Protein AF-A0A0R3QCL7-F1 (afdb_monomer_lite)

Structure (mmCIF, N/CA/C/O backbone):
data_AF-A0A0R3QCL7-F1
#
_entry.id   AF-A0A0R3QCL7-F1
#
loop_
_atom_site.group_PDB
_atom_site.id
_atom_site.type_symbol
_atom_site.label_atom_id
_atom_site.label_alt_id
_atom_site.label_comp_id
_atom_site.label_asym_id
_atom_site.label_entity_id
_atom_site.label_seq_id
_atom_site.pdbx_PDB_ins_code
_atom_site.Cartn_x
_atom_site.Cartn_y
_atom_site.Cartn_z
_atom_site.occupancy
_atom_site.B_iso_or_equiv
_atom_site.auth_seq_id
_atom_site.auth_comp_id
_atom_site.auth_asym_id
_atom_site.auth_atom_id
_atom_site.pdbx_PDB_model_num
ATOM 1 N N . MET A 1 1 ? 10.168 46.204 25.524 1.00 36.34 1 MET A N 1
ATOM 2 C CA . MET A 1 1 ? 9.857 44.907 24.893 1.00 36.34 1 MET A CA 1
ATOM 3 C C . MET A 1 1 ? 9.920 43.859 25.982 1.00 36.34 1 MET A C 1
ATOM 5 O O . MET A 1 1 ? 11.000 43.615 26.498 1.00 36.34 1 MET A O 1
ATOM 9 N N . ILE A 1 2 ? 8.766 43.362 26.421 1.00 32.84 2 ILE A N 1
ATOM 10 C CA . ILE A 1 2 ? 8.694 42.274 27.402 1.00 32.84 2 ILE A CA 1
ATOM 11 C C . ILE A 1 2 ? 9.039 40.989 26.632 1.00 32.84 2 ILE A C 1
ATOM 13 O O . ILE A 1 2 ? 8.468 40.797 25.557 1.00 32.84 2 ILE A O 1
ATOM 17 N N . PRO A 1 3 ? 10.000 40.167 27.084 1.00 39.06 3 PRO A N 1
ATOM 18 C CA . PRO A 1 3 ? 10.310 38.917 26.406 1.00 39.06 3 PRO A CA 1
ATOM 19 C C . PRO A 1 3 ? 9.117 37.968 26.544 1.00 39.06 3 PRO A C 1
ATOM 21 O O . PRO A 1 3 ? 8.542 37.857 27.627 1.00 39.06 3 PRO A O 1
ATOM 24 N N . ALA A 1 4 ? 8.746 37.320 25.439 1.00 38.72 4 ALA A N 1
ATOM 25 C CA . ALA A 1 4 ? 7.695 36.312 25.420 1.00 38.72 4 ALA A CA 1
ATOM 26 C C . ALA A 1 4 ? 7.982 35.242 26.485 1.00 38.72 4 ALA A C 1
ATOM 28 O O . ALA A 1 4 ? 9.123 34.802 26.662 1.00 38.72 4 ALA A O 1
ATOM 29 N N . THR A 1 5 ? 6.952 34.859 27.226 1.00 41.25 5 THR A N 1
ATOM 30 C CA . THR A 1 5 ? 7.053 33.822 28.259 1.00 41.25 5 THR A CA 1
ATOM 31 C C . THR A 1 5 ? 7.399 32.467 27.620 1.00 41.25 5 THR A C 1
ATOM 33 O O . THR A 1 5 ? 7.051 32.208 26.471 1.00 41.25 5 THR A O 1
ATOM 36 N N . SER A 1 6 ? 8.084 31.575 28.348 1.00 46.59 6 SER A N 1
ATOM 37 C CA . SER A 1 6 ? 8.490 30.230 27.867 1.00 46.59 6 SER A CA 1
ATOM 38 C C . SER A 1 6 ? 7.334 29.433 27.228 1.00 46.59 6 SER A C 1
ATOM 40 O O . SER A 1 6 ? 7.529 28.693 26.267 1.00 46.59 6 SER A O 1
ATOM 42 N N . SER A 1 7 ? 6.109 29.648 27.710 1.00 43.59 7 SER A N 1
ATOM 43 C CA . SER A 1 7 ? 4.858 29.109 27.165 1.00 43.59 7 SER A CA 1
ATOM 44 C C . SER A 1 7 ? 4.470 29.673 25.791 1.00 43.59 7 SER A C 1
ATOM 46 O O . SER A 1 7 ? 3.988 28.927 24.945 1.00 43.59 7 SER A O 1
ATOM 48 N N . GLU A 1 8 ? 4.694 30.964 25.533 1.00 38.22 8 GLU A N 1
ATOM 49 C CA . GLU A 1 8 ? 4.391 31.596 24.238 1.00 38.22 8 GLU A CA 1
ATOM 50 C C . GLU A 1 8 ? 5.357 31.131 23.146 1.00 38.22 8 GLU A C 1
ATOM 52 O O . GLU A 1 8 ? 4.933 30.879 22.022 1.00 38.22 8 GLU A O 1
ATOM 57 N N . VAL A 1 9 ? 6.635 30.940 23.489 1.00 46.97 9 VAL A N 1
ATOM 58 C CA . VAL A 1 9 ? 7.639 30.374 22.571 1.00 46.97 9 VAL A CA 1
ATOM 59 C C . VAL A 1 9 ? 7.269 28.937 22.182 1.00 46.97 9 VAL A C 1
ATOM 61 O O . VAL A 1 9 ? 7.334 28.584 21.008 1.00 46.97 9 VAL A O 1
ATOM 64 N N . GLN A 1 10 ? 6.789 28.133 23.139 1.00 48.25 10 GLN A N 1
ATOM 65 C CA . GLN A 1 10 ? 6.334 26.761 22.880 1.00 48.25 10 GLN A CA 1
ATOM 66 C C . GLN A 1 10 ? 5.084 26.699 21.990 1.00 48.25 10 GLN A C 1
ATOM 68 O O . GLN A 1 10 ? 4.982 25.811 21.147 1.00 48.25 10 GLN A O 1
ATOM 73 N N . LEU A 1 11 ? 4.142 27.639 22.131 1.00 46.66 11 LEU A N 1
ATOM 74 C CA . LEU A 1 11 ? 2.964 27.697 21.257 1.00 46.66 11 LEU A CA 1
ATOM 75 C C . LEU A 1 11 ? 3.314 28.084 19.814 1.00 46.66 11 LEU A C 1
ATOM 77 O O . LEU A 1 11 ? 2.687 27.581 18.882 1.00 46.66 11 LEU A O 1
ATOM 81 N N . VAL A 1 12 ? 4.292 28.975 19.622 1.00 51.88 12 VAL A N 1
ATOM 82 C CA . VAL A 1 12 ? 4.748 29.387 18.284 1.00 51.88 12 VAL A CA 1
ATOM 83 C C . VAL A 1 12 ? 5.384 28.209 17.545 1.00 51.88 12 VAL A C 1
ATOM 85 O O . VAL A 1 12 ? 5.022 27.951 16.401 1.00 51.88 12 VAL A O 1
ATOM 88 N N . GLU A 1 13 ? 6.237 27.439 18.219 1.00 50.50 13 GLU A N 1
ATOM 89 C CA . GLU A 1 13 ? 6.909 26.269 17.642 1.00 50.50 13 GLU A CA 1
ATOM 90 C C . GLU A 1 13 ? 5.915 25.154 17.262 1.00 50.50 13 GLU A C 1
ATOM 92 O O . GLU A 1 13 ? 5.964 24.604 16.161 1.00 50.50 13 GLU A O 1
ATOM 97 N N . VAL A 1 14 ? 4.929 24.879 18.125 1.00 51.47 14 VAL A N 1
ATOM 98 C CA . VAL A 1 14 ? 3.845 23.926 17.821 1.00 51.47 14 VAL A CA 1
ATOM 99 C C . VAL A 1 14 ? 3.014 24.397 16.625 1.00 51.47 14 VAL A C 1
ATOM 101 O O . VAL A 1 14 ? 2.664 23.595 15.759 1.00 51.47 14 VAL A O 1
ATOM 104 N N . LYS A 1 15 ? 2.720 25.699 16.532 1.00 52.03 15 LYS A N 1
ATOM 105 C CA . LYS A 1 15 ? 1.958 26.274 15.418 1.00 52.03 15 LYS A CA 1
ATOM 106 C C . LYS A 1 15 ? 2.704 26.164 14.085 1.00 52.03 15 LYS A C 1
ATOM 108 O O . LYS A 1 15 ? 2.075 25.851 13.075 1.00 52.03 15 LYS A O 1
ATOM 113 N N . GLU A 1 16 ? 4.013 26.396 14.067 1.00 52.97 16 GLU A N 1
ATOM 114 C CA . GLU A 1 16 ? 4.837 26.241 12.861 1.00 52.97 16 GLU A CA 1
ATOM 115 C C . GLU A 1 16 ? 4.921 24.777 12.409 1.00 52.97 16 GLU A C 1
ATOM 117 O O . GLU A 1 16 ? 4.731 24.493 11.225 1.00 52.97 16 GLU A O 1
ATOM 122 N N . ASN A 1 17 ? 5.080 23.834 13.343 1.00 52.22 17 ASN A N 1
ATOM 123 C CA . ASN A 1 17 ? 5.088 22.402 13.027 1.00 52.22 17 ASN A CA 1
ATOM 124 C C . ASN A 1 17 ? 3.722 21.919 12.498 1.00 52.22 17 ASN A C 1
ATOM 126 O O . ASN A 1 17 ? 3.670 21.130 11.554 1.00 52.22 17 ASN A O 1
ATOM 130 N N . LEU A 1 18 ? 2.608 22.440 13.027 1.00 50.56 18 LEU A N 1
ATOM 131 C CA . LEU A 1 18 ? 1.262 22.168 12.502 1.00 50.56 18 LEU A CA 1
ATOM 132 C C . LEU A 1 18 ? 1.047 22.746 11.093 1.00 50.56 18 LEU A C 1
ATOM 134 O O . LEU A 1 18 ? 0.418 22.101 10.252 1.00 50.56 18 LEU A O 1
ATOM 138 N N . LEU A 1 19 ? 1.584 23.937 10.811 1.00 51.38 19 LEU A N 1
ATOM 139 C CA . LEU A 1 19 ? 1.532 24.543 9.478 1.00 51.38 19 LEU A CA 1
ATOM 140 C C . LEU A 1 19 ? 2.344 23.721 8.464 1.00 51.38 19 LEU A C 1
ATOM 142 O O . LEU A 1 19 ? 1.897 23.514 7.337 1.00 51.38 19 LEU A O 1
ATOM 146 N N . PHE A 1 20 ? 3.503 23.202 8.875 1.00 51.31 20 PHE A N 1
ATOM 147 C CA . PHE A 1 20 ? 4.314 22.305 8.055 1.00 51.31 20 PHE A CA 1
ATOM 148 C C . PHE A 1 20 ? 3.579 20.990 7.747 1.00 51.31 20 PHE A C 1
ATOM 150 O O . PHE A 1 20 ? 3.534 20.573 6.590 1.00 51.31 20 PHE A O 1
ATOM 157 N N . LEU A 1 21 ? 2.913 20.387 8.743 1.00 47.31 21 LEU A N 1
ATOM 158 C CA . LEU A 1 21 ? 2.043 19.217 8.539 1.00 47.31 21 LEU A CA 1
ATOM 159 C C . LEU A 1 21 ? 0.941 19.476 7.507 1.00 47.31 21 LEU A C 1
ATOM 161 O O . LEU A 1 21 ? 0.673 18.628 6.653 1.00 47.31 21 LEU A O 1
ATOM 165 N N . HIS A 1 22 ? 0.300 20.643 7.596 1.00 46.03 22 HIS A N 1
ATOM 166 C CA . HIS A 1 22 ? -0.781 21.041 6.699 1.00 46.03 22 HIS A CA 1
ATOM 167 C C . HIS A 1 22 ? -0.307 21.183 5.245 1.00 46.03 22 HIS A C 1
ATOM 169 O O . HIS A 1 22 ? -1.022 20.802 4.323 1.00 46.03 22 HIS A O 1
ATOM 175 N N . LEU A 1 23 ? 0.909 21.694 5.034 1.00 46.69 23 LEU A N 1
ATOM 176 C CA . LEU A 1 23 ? 1.490 21.888 3.702 1.00 46.69 23 LEU A CA 1
ATOM 177 C C . LEU A 1 23 ? 2.036 20.589 3.086 1.00 46.69 23 LEU A C 1
ATOM 179 O O . LEU A 1 23 ? 2.024 20.443 1.866 1.00 46.69 23 LEU A O 1
ATOM 183 N N . ALA A 1 24 ? 2.490 19.638 3.907 1.00 45.53 24 ALA A N 1
ATOM 184 C CA . ALA A 1 24 ? 3.098 18.387 3.448 1.00 45.53 24 ALA A CA 1
ATOM 185 C C . ALA A 1 24 ? 2.088 17.318 2.982 1.00 45.53 24 ALA A C 1
ATOM 187 O O . ALA A 1 24 ? 2.491 16.288 2.444 1.00 45.53 24 ALA A O 1
ATOM 188 N N . THR A 1 25 ? 0.780 17.521 3.179 1.00 45.94 25 THR A N 1
ATOM 189 C CA . THR A 1 25 ? -0.231 16.478 2.946 1.00 45.94 25 THR A CA 1
ATOM 190 C C . THR A 1 25 ? -1.432 17.006 2.153 1.00 45.94 25 THR A C 1
ATOM 192 O O . THR A 1 25 ? -2.299 17.705 2.664 1.00 45.94 25 THR A O 1
ATOM 195 N N . SER A 1 26 ? -1.533 16.628 0.871 1.00 42.44 26 SER A N 1
ATOM 196 C CA . SER A 1 26 ? -2.589 17.118 -0.041 1.00 42.44 26 SER A CA 1
ATOM 197 C C . SER A 1 26 ? -4.015 16.637 0.282 1.00 42.44 26 SER A C 1
ATOM 199 O O . SER A 1 26 ? -4.953 17.090 -0.362 1.00 42.44 26 SER A O 1
ATOM 201 N N . ASN A 1 27 ? -4.215 15.753 1.270 1.00 42.62 27 ASN A N 1
ATOM 202 C CA . ASN A 1 27 ? -5.541 15.204 1.597 1.00 42.62 27 ASN A CA 1
ATOM 203 C C . ASN A 1 27 ? -5.940 15.338 3.078 1.00 42.62 27 ASN A C 1
ATOM 205 O O . ASN A 1 27 ? -6.792 14.612 3.581 1.00 42.62 27 ASN A O 1
ATOM 209 N N . VAL A 1 28 ? -5.314 16.275 3.796 1.00 46.41 28 VAL A N 1
ATOM 210 C CA . VAL A 1 28 ? -5.463 16.436 5.251 1.00 46.41 28 VAL A CA 1
ATOM 211 C C . VAL A 1 28 ? -5.832 17.882 5.622 1.00 46.41 28 VAL A C 1
ATOM 213 O O . VAL A 1 28 ? -5.517 18.387 6.697 1.00 46.41 28 VAL A O 1
ATOM 216 N N . VAL A 1 29 ? -6.605 18.570 4.777 1.00 44.78 29 VAL A N 1
ATOM 217 C CA . VAL A 1 29 ? -7.282 19.798 5.238 1.00 44.78 29 VAL A CA 1
ATOM 218 C C . VAL A 1 29 ? -8.176 19.459 6.440 1.00 44.78 29 VAL A C 1
ATOM 220 O O . VAL A 1 29 ? -8.181 20.186 7.426 1.00 44.78 29 VAL A O 1
ATOM 223 N N . SER A 1 30 ? -8.841 18.299 6.413 1.00 44.19 30 SER A N 1
ATOM 224 C CA . SER A 1 30 ? -9.739 17.833 7.473 1.00 44.19 30 SER A CA 1
ATOM 225 C C . SER A 1 30 ? -8.998 17.338 8.719 1.00 44.19 30 SER A C 1
ATOM 227 O O . SER A 1 30 ? -9.285 17.831 9.803 1.00 44.19 30 SER A O 1
ATOM 229 N N . LEU A 1 31 ? -8.030 16.413 8.601 1.00 42.50 31 LEU A N 1
ATOM 230 C CA . LEU A 1 31 ? -7.306 15.904 9.781 1.00 42.50 31 LEU A CA 1
ATOM 231 C C . LEU A 1 31 ? -6.465 17.014 10.425 1.00 42.50 31 LEU A C 1
ATOM 233 O O . LEU A 1 31 ? -6.437 17.093 11.640 1.00 42.50 31 LEU A O 1
ATOM 237 N N . GLY A 1 32 ? -5.823 17.887 9.637 1.00 47.50 32 GLY A N 1
ATOM 238 C CA . GLY A 1 32 ? -5.005 18.988 10.143 1.00 47.50 32 GLY A CA 1
ATOM 239 C C . GLY A 1 32 ? -5.835 20.036 10.883 1.00 47.50 32 GLY A C 1
ATOM 240 O O . GLY A 1 32 ? -5.428 20.468 11.958 1.00 47.50 32 GLY A O 1
ATOM 241 N N . LEU A 1 33 ? -7.028 20.386 10.373 1.00 48.38 33 LEU A N 1
ATOM 242 C CA . LEU A 1 33 ? -7.975 21.224 11.118 1.00 48.38 33 LEU A CA 1
ATOM 243 C C . LEU A 1 33 ? -8.514 20.514 12.362 1.00 48.38 33 LEU A C 1
ATOM 245 O O . LEU A 1 33 ? -8.608 21.149 13.401 1.00 48.38 33 LEU A O 1
ATOM 249 N N . ILE A 1 34 ? -8.871 19.229 12.278 1.00 49.19 34 ILE A N 1
ATOM 250 C CA . ILE A 1 34 ? -9.421 18.471 13.414 1.00 49.19 34 ILE A CA 1
ATOM 251 C C . ILE A 1 34 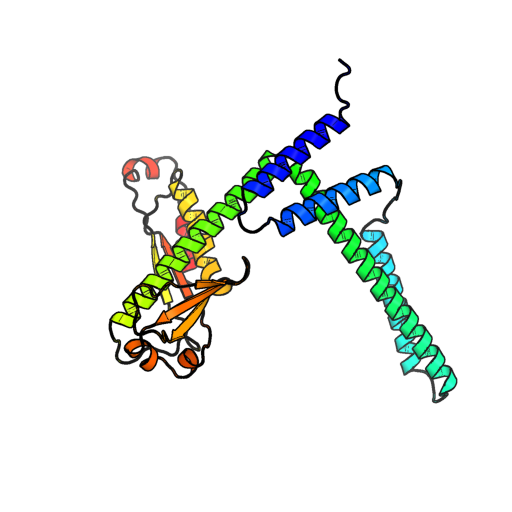? -8.370 18.319 14.517 1.00 49.19 34 ILE A C 1
ATOM 253 O O . ILE A 1 34 ? -8.671 18.568 15.680 1.00 49.19 34 ILE A O 1
ATOM 257 N N . LEU A 1 35 ? -7.127 17.986 14.159 1.00 51.31 35 LEU A N 1
ATOM 258 C CA . LEU A 1 35 ? -5.987 17.952 15.071 1.00 51.31 35 LEU A CA 1
ATOM 259 C C . LEU A 1 35 ? -5.737 19.337 15.660 1.00 51.31 35 LEU A C 1
ATOM 261 O O . LEU A 1 35 ? -5.681 19.453 16.874 1.00 51.31 35 LEU A O 1
ATOM 265 N N . ALA A 1 36 ? -5.661 20.399 14.855 1.00 52.94 36 ALA A N 1
ATOM 266 C CA . ALA A 1 36 ? -5.451 21.750 15.377 1.00 52.94 36 ALA A CA 1
ATOM 267 C C . ALA A 1 36 ? -6.588 22.204 16.314 1.00 52.94 36 ALA A C 1
ATOM 269 O O . ALA A 1 36 ? -6.317 22.754 17.379 1.00 52.94 36 ALA A O 1
ATOM 270 N N . GLN A 1 37 ? -7.849 21.935 15.964 1.00 53.56 37 GLN A N 1
ATOM 271 C CA . GLN A 1 37 ? -9.020 22.288 16.768 1.00 53.56 37 GLN A CA 1
ATOM 272 C C . GLN A 1 37 ? -9.062 21.491 18.080 1.00 53.56 37 GLN A C 1
ATOM 274 O O . GLN A 1 37 ? -9.304 22.071 19.137 1.00 53.56 37 GLN A O 1
ATOM 279 N N . ASN A 1 38 ? -8.773 20.186 18.036 1.00 51.44 38 ASN A N 1
ATOM 280 C CA . ASN A 1 38 ? -8.717 19.341 19.229 1.00 51.44 38 ASN A CA 1
ATOM 281 C C . ASN A 1 38 ? -7.514 19.677 20.111 1.00 51.44 38 ASN A C 1
ATOM 283 O O . ASN A 1 38 ? -7.659 19.721 21.324 1.00 51.44 38 ASN A O 1
ATOM 287 N N . ILE A 1 39 ? -6.357 20.004 19.532 1.00 57.59 39 ILE A N 1
ATOM 288 C CA . ILE A 1 39 ? -5.172 20.447 20.279 1.00 57.59 39 ILE A CA 1
ATOM 289 C C . ILE A 1 39 ? -5.453 21.776 20.986 1.00 57.59 39 ILE A C 1
ATOM 291 O O . ILE A 1 39 ? -5.111 21.918 22.156 1.00 57.59 39 ILE A O 1
ATOM 295 N N . VAL A 1 40 ? -6.118 22.731 20.327 1.00 54.44 40 VAL A N 1
ATOM 296 C CA . VAL A 1 40 ? -6.542 23.992 20.961 1.00 54.44 40 VAL A CA 1
ATOM 297 C C . VAL A 1 40 ? -7.543 23.729 22.088 1.00 54.44 40 VAL A C 1
ATOM 299 O O . VAL A 1 40 ? -7.366 24.262 23.180 1.00 54.44 40 VAL A O 1
ATOM 302 N N . ASN A 1 41 ? -8.540 22.868 21.873 1.00 52.72 41 ASN A N 1
ATOM 303 C CA . ASN A 1 41 ? -9.505 22.502 22.913 1.00 52.72 41 ASN A CA 1
ATOM 304 C C . ASN A 1 41 ? -8.832 21.792 24.103 1.00 52.72 41 ASN A C 1
ATOM 306 O O . ASN A 1 41 ? -9.119 22.129 25.248 1.00 52.72 41 ASN A O 1
ATOM 310 N N . CYS A 1 42 ? -7.895 20.871 23.861 1.00 49.72 42 CYS A N 1
ATOM 311 C CA . CYS A 1 42 ? -7.118 20.202 24.906 1.00 49.72 42 CYS A CA 1
ATOM 312 C C . CYS A 1 42 ? -6.200 21.173 25.657 1.00 49.72 42 CYS A C 1
ATOM 314 O O . CYS A 1 42 ? -6.106 21.089 26.875 1.00 49.72 42 CYS A O 1
ATOM 316 N N . LEU A 1 43 ? -5.549 22.118 24.971 1.00 52.97 43 LEU A N 1
ATOM 317 C CA . LEU A 1 43 ? -4.714 23.142 25.612 1.00 52.97 43 LEU A CA 1
ATOM 318 C C . LEU A 1 43 ? -5.543 24.087 26.496 1.00 52.97 43 LEU A C 1
ATOM 320 O O . LEU A 1 43 ? -5.094 24.445 27.584 1.00 52.97 43 LEU A O 1
ATOM 324 N N . VAL A 1 44 ? -6.759 24.440 26.068 1.00 51.97 44 VAL A N 1
ATOM 325 C CA . VAL A 1 44 ? -7.722 25.213 26.873 1.00 51.97 44 VAL A CA 1
ATOM 326 C C . VAL A 1 44 ? -8.195 24.401 28.085 1.00 51.97 44 VAL A C 1
ATOM 328 O O . VAL A 1 44 ? -8.192 24.907 29.204 1.00 51.97 44 VAL A O 1
ATOM 331 N N . LEU A 1 45 ? -8.512 23.115 27.904 1.00 45.31 45 LEU A N 1
ATOM 332 C CA . LEU A 1 45 ? -8.911 22.222 28.999 1.00 45.31 45 LEU 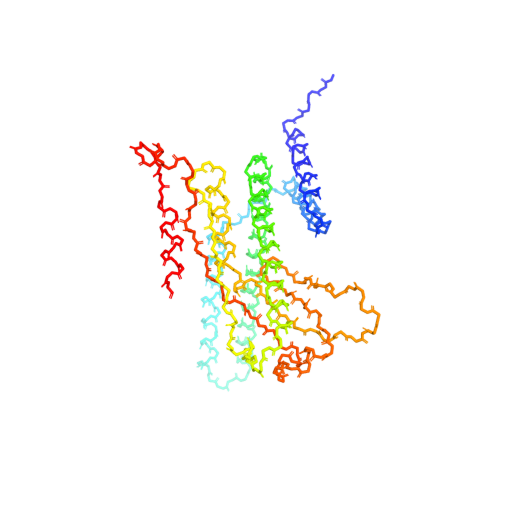A CA 1
ATOM 333 C C . LEU A 1 45 ? -7.782 21.991 30.016 1.00 45.31 45 LEU A C 1
ATOM 335 O O . LEU A 1 45 ? -8.045 21.974 31.216 1.00 45.31 45 LEU A O 1
ATOM 339 N N . LEU A 1 46 ? -6.529 21.872 29.567 1.00 45.34 46 LEU A N 1
ATOM 340 C CA . LEU A 1 46 ? -5.350 21.747 30.433 1.00 45.34 46 LEU A CA 1
ATOM 341 C C . LEU A 1 46 ? -5.070 23.023 31.244 1.00 45.34 46 LEU A C 1
ATOM 343 O O . LEU A 1 46 ? -4.504 22.934 32.332 1.00 45.34 46 LEU A O 1
ATOM 347 N N . GLN A 1 47 ? -5.473 24.202 30.755 1.00 46.41 47 GLN A N 1
ATOM 348 C CA . GLN A 1 47 ? -5.409 25.447 31.530 1.00 46.41 47 GLN A CA 1
ATOM 349 C C . GLN A 1 47 ? -6.523 25.553 32.581 1.00 46.41 47 GLN A C 1
ATOM 351 O O . GLN A 1 47 ? -6.308 26.165 33.626 1.00 46.41 47 GLN A O 1
ATOM 356 N N . GLU A 1 48 ? -7.695 24.961 32.335 1.00 41.75 48 GLU A N 1
ATOM 357 C CA . GLU A 1 48 ? -8.860 25.092 33.222 1.00 41.75 48 GLU A CA 1
ATOM 358 C C . GLU A 1 48 ? -9.017 23.954 34.242 1.00 41.75 48 GLU A C 1
ATOM 360 O O . GLU A 1 48 ? -9.761 24.099 35.215 1.00 41.75 48 GLU A O 1
ATOM 365 N N . LYS A 1 49 ? -8.318 22.827 34.076 1.00 40.41 49 LYS A N 1
ATOM 366 C CA . LYS A 1 49 ? -8.511 21.640 34.914 1.00 40.41 49 LYS A CA 1
ATOM 367 C C . LYS A 1 49 ? -7.203 21.099 35.483 1.00 40.41 49 LYS A C 1
ATOM 369 O O . LYS A 1 49 ? -6.447 20.400 34.820 1.00 40.41 49 LYS A O 1
ATOM 374 N N . HIS A 1 50 ? -7.035 21.282 36.791 1.00 38.53 50 HIS A N 1
ATOM 375 C CA . HIS A 1 50 ? -6.246 20.390 37.645 1.00 38.53 50 HIS A CA 1
ATOM 376 C C . HIS A 1 50 ? -6.980 19.034 37.768 1.00 38.53 50 HIS A C 1
ATOM 378 O O . HIS A 1 50 ? -7.422 18.640 38.844 1.00 38.53 50 HIS A O 1
ATOM 384 N N . VAL A 1 51 ? -7.207 18.340 36.650 1.00 44.50 51 VAL A N 1
ATOM 385 C CA . VAL A 1 51 ? -7.790 16.995 36.657 1.00 44.50 51 VAL A CA 1
ATOM 386 C C . VAL A 1 51 ? -6.636 16.011 36.671 1.00 44.50 51 VAL A C 1
ATOM 388 O O . VAL A 1 51 ? -5.937 15.828 35.680 1.00 44.50 51 VAL A O 1
ATOM 391 N N . VAL A 1 52 ? -6.415 15.411 37.836 1.00 42.81 52 VAL A N 1
ATOM 392 C CA . VAL A 1 52 ? -5.656 14.167 37.937 1.00 42.81 52 VAL A CA 1
ATOM 393 C C . VAL A 1 52 ? -6.528 13.111 37.267 1.00 42.81 52 VAL A C 1
ATOM 395 O O . VAL A 1 52 ? -7.566 12.740 37.808 1.00 42.81 52 VAL A O 1
ATOM 398 N N . THR A 1 53 ? -6.175 12.712 36.050 1.00 55.16 53 THR A N 1
ATOM 399 C CA . THR A 1 53 ? -6.769 11.538 35.414 1.00 55.16 53 THR A CA 1
ATOM 400 C C . THR A 1 53 ? -6.272 10.297 36.152 1.00 55.16 53 THR A C 1
ATOM 402 O O . THR A 1 53 ? -5.084 10.196 36.470 1.00 55.16 53 THR A O 1
ATOM 405 N N . ASP A 1 54 ? -7.177 9.368 36.468 1.00 63.34 54 ASP A N 1
ATOM 406 C CA . ASP A 1 54 ? -6.802 8.072 37.041 1.00 63.34 54 ASP A CA 1
ATOM 407 C C . ASP A 1 54 ? -5.790 7.378 36.121 1.00 63.34 54 ASP A C 1
ATOM 409 O O . ASP A 1 54 ? -5.884 7.486 34.892 1.00 63.34 54 ASP A O 1
ATOM 413 N N . SER A 1 55 ? -4.811 6.673 36.695 1.00 77.06 55 SER A N 1
ATOM 414 C CA . SER A 1 55 ? -3.819 5.942 35.902 1.00 77.06 55 SER A CA 1
ATOM 415 C C . SER A 1 55 ? -4.488 4.878 35.027 1.00 77.06 55 SER A C 1
ATOM 417 O O . SER A 1 55 ? -5.574 4.392 35.347 1.00 77.06 55 SER A O 1
ATOM 419 N N . LEU A 1 56 ? -3.824 4.482 33.934 1.00 76.25 56 LEU A N 1
ATOM 420 C CA . LEU A 1 56 ? -4.300 3.385 33.084 1.00 76.25 56 LEU A CA 1
ATOM 421 C C . LEU A 1 56 ? -4.568 2.123 33.917 1.00 76.25 56 LEU A C 1
ATOM 423 O O . LEU A 1 56 ? -5.615 1.506 33.754 1.00 76.25 56 LEU A O 1
ATOM 427 N N . ASP A 1 57 ? -3.670 1.805 34.852 1.00 81.25 57 ASP A N 1
ATOM 428 C CA . ASP A 1 57 ? -3.829 0.677 35.773 1.00 81.25 57 ASP A CA 1
ATOM 429 C C . ASP A 1 57 ? -5.109 0.811 36.612 1.00 81.25 57 ASP A C 1
ATOM 431 O O . ASP A 1 57 ? -5.915 -0.109 36.655 1.00 81.25 57 ASP A O 1
ATOM 435 N N . SER A 1 58 ? -5.380 1.993 37.176 1.00 85.94 58 SER A N 1
ATOM 436 C CA . SER A 1 58 ? -6.600 2.240 37.958 1.00 85.94 58 SER A CA 1
ATOM 437 C C . SER A 1 58 ? -7.880 2.147 37.115 1.00 85.94 58 SER A C 1
ATOM 439 O O . SER A 1 58 ? -8.932 1.732 37.611 1.00 85.94 58 SER A O 1
ATOM 441 N N . GLN A 1 59 ? -7.820 2.539 35.840 1.00 83.81 59 GLN A N 1
ATOM 442 C CA . GLN A 1 59 ? -8.952 2.418 34.916 1.00 83.81 59 GLN A CA 1
ATOM 443 C C . GLN A 1 59 ? -9.203 0.952 34.539 1.00 83.81 59 GLN A C 1
ATOM 445 O O . GLN A 1 59 ? -10.356 0.515 34.513 1.00 83.81 59 GLN A O 1
ATOM 450 N N . LEU A 1 60 ? -8.138 0.180 34.306 1.00 85.50 60 LEU A N 1
ATOM 451 C CA . LEU A 1 60 ? -8.216 -1.257 34.046 1.00 85.50 60 LEU A CA 1
ATOM 452 C C . LEU A 1 60 ? -8.750 -2.023 35.264 1.00 85.50 60 LEU A C 1
ATOM 454 O O . LEU A 1 60 ? -9.682 -2.810 35.102 1.00 85.50 60 LEU A O 1
ATOM 458 N N . ASP A 1 61 ? -8.265 -1.717 36.470 1.00 89.94 61 ASP A N 1
ATOM 459 C CA . ASP A 1 61 ? -8.752 -2.301 37.728 1.00 89.94 61 ASP A CA 1
ATOM 460 C C . ASP A 1 61 ? -10.255 -2.038 37.928 1.00 89.94 61 ASP A C 1
ATOM 462 O O . ASP A 1 61 ? -11.015 -2.906 38.368 1.00 89.94 61 ASP A O 1
ATOM 466 N N . THR A 1 62 ? -10.721 -0.840 37.560 1.00 88.12 62 THR A N 1
ATOM 467 C CA . THR A 1 62 ? -12.141 -0.465 37.645 1.00 88.12 62 THR A CA 1
ATOM 468 C C . THR A 1 62 ? -12.999 -1.274 36.668 1.00 88.12 62 THR A C 1
ATOM 470 O O . THR A 1 62 ? -14.066 -1.774 37.040 1.00 88.12 62 THR A O 1
ATOM 473 N N . ILE A 1 63 ? -12.533 -1.446 35.426 1.00 89.06 63 ILE A N 1
ATOM 474 C CA . ILE A 1 63 ? -13.213 -2.276 34.422 1.00 89.06 63 ILE A CA 1
ATOM 475 C C . ILE A 1 63 ? -13.249 -3.738 34.881 1.00 89.06 63 ILE A C 1
ATOM 477 O O . ILE A 1 63 ? -14.299 -4.378 34.795 1.00 89.06 63 ILE A O 1
ATOM 481 N N . GLU A 1 64 ? -12.145 -4.258 35.415 1.00 90.88 64 GLU A N 1
ATOM 482 C CA . GLU A 1 64 ? -12.066 -5.621 35.939 1.00 90.88 64 GLU A CA 1
ATOM 483 C C . GLU A 1 64 ? -13.056 -5.838 37.092 1.00 90.88 64 GLU A C 1
ATOM 485 O O . GLU A 1 64 ? -13.834 -6.798 37.075 1.00 90.88 64 GLU A O 1
ATOM 490 N N . ALA A 1 65 ? -13.128 -4.906 38.045 1.00 92.31 65 ALA A N 1
ATOM 491 C CA . ALA A 1 65 ? -14.091 -4.964 39.142 1.00 92.31 65 ALA A CA 1
ATOM 492 C C . ALA A 1 65 ? -15.549 -4.979 38.641 1.00 92.31 65 ALA A C 1
ATOM 494 O O . ALA A 1 65 ? -16.381 -5.750 39.142 1.00 92.31 65 ALA A O 1
ATOM 495 N N . PHE A 1 66 ? -15.877 -4.172 37.626 1.00 90.94 66 PHE A N 1
ATOM 496 C CA . PHE A 1 66 ? -17.209 -4.184 37.020 1.00 90.94 66 PHE A CA 1
ATOM 497 C C . PHE A 1 66 ? -17.504 -5.479 36.259 1.00 90.94 66 PHE A C 1
ATOM 499 O O . PHE A 1 66 ? -18.624 -5.986 36.361 1.00 90.94 66 PHE A O 1
ATOM 506 N N . LEU A 1 67 ? -16.521 -6.058 35.566 1.00 89.06 67 LEU A N 1
ATOM 507 C CA . LEU A 1 67 ? -16.663 -7.350 34.890 1.00 89.06 67 LEU A CA 1
ATOM 508 C C . LEU A 1 67 ? -16.889 -8.495 35.885 1.00 89.06 67 LEU A C 1
ATOM 510 O O . LEU A 1 67 ? -17.787 -9.312 35.674 1.00 89.06 67 LEU A O 1
ATOM 514 N N . ILE A 1 68 ? -16.156 -8.530 37.002 1.00 92.38 68 ILE A N 1
ATOM 515 C CA . ILE A 1 68 ? -16.356 -9.519 38.075 1.00 92.38 68 ILE A CA 1
ATOM 516 C C . ILE A 1 68 ? -17.768 -9.388 38.670 1.00 92.38 68 ILE A C 1
ATOM 518 O O . ILE A 1 68 ? -18.483 -10.384 38.836 1.00 92.38 68 ILE A O 1
ATOM 522 N N . SER A 1 69 ? -18.205 -8.156 38.949 1.00 92.75 69 SER A N 1
ATOM 523 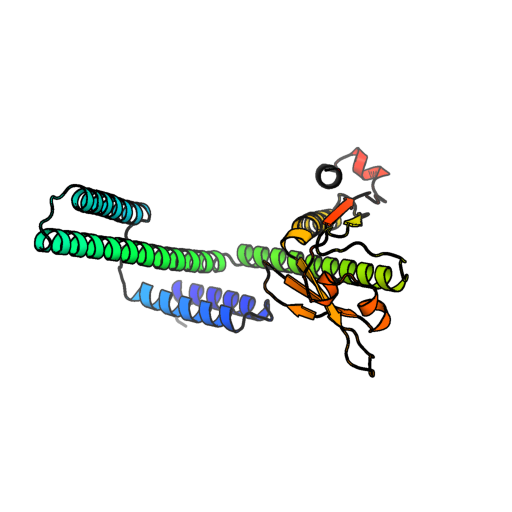C CA . SER A 1 69 ? -19.552 -7.863 39.457 1.00 92.75 69 SER A CA 1
ATOM 524 C C . SER A 1 69 ? -20.641 -8.293 38.472 1.00 92.75 69 SER A C 1
ATOM 526 O O . SER A 1 69 ? -21.621 -8.935 38.861 1.00 92.75 69 SER A O 1
ATOM 528 N N . LEU A 1 70 ? -20.456 -8.001 37.182 1.00 90.94 70 LEU A N 1
ATOM 529 C CA . LEU A 1 70 ? -21.373 -8.400 36.122 1.00 90.94 70 LEU A CA 1
ATOM 530 C C . LEU A 1 70 ? -21.474 -9.923 36.013 1.00 90.94 70 LEU A C 1
ATOM 532 O O . LEU A 1 70 ? -22.584 -10.451 35.973 1.00 90.94 70 LEU A O 1
ATOM 536 N N . ASN A 1 71 ? -20.336 -10.618 36.010 1.00 90.69 71 ASN A N 1
ATOM 537 C CA . ASN A 1 71 ? -20.277 -12.072 35.901 1.00 90.69 71 ASN A CA 1
ATOM 538 C C . ASN A 1 71 ? -20.996 -12.740 37.083 1.00 90.69 71 ASN A C 1
ATOM 540 O O . ASN A 1 71 ? -21.832 -13.624 36.903 1.00 90.69 71 ASN A O 1
ATOM 544 N N . THR A 1 72 ? -20.773 -12.223 38.294 1.00 90.19 72 THR A N 1
ATOM 545 C CA . THR A 1 72 ? -21.473 -12.682 39.501 1.00 90.19 72 THR A CA 1
ATOM 546 C C . THR A 1 72 ? -22.986 -12.464 39.387 1.00 90.19 72 THR A C 1
ATOM 548 O O . THR A 1 72 ? -23.768 -13.366 39.680 1.00 90.19 72 THR A O 1
ATOM 551 N N . LYS A 1 73 ? -23.430 -11.291 38.913 1.00 86.75 73 LYS A N 1
ATOM 552 C CA . LYS A 1 73 ? -24.861 -10.990 38.727 1.00 86.75 73 LYS A CA 1
ATOM 553 C C . LYS A 1 73 ? -25.506 -11.840 37.630 1.00 86.75 73 LYS A C 1
ATOM 555 O O . LYS A 1 73 ? -26.655 -12.241 37.797 1.00 86.75 73 LYS A O 1
ATOM 560 N N . MET A 1 74 ? -24.793 -12.140 36.543 1.00 85.62 74 MET A N 1
ATOM 561 C CA . MET A 1 74 ? -25.274 -13.054 35.501 1.00 85.62 74 MET A CA 1
ATOM 562 C C . MET A 1 74 ? -25.409 -14.488 36.023 1.00 85.62 74 MET A C 1
ATOM 564 O O . MET A 1 74 ? -26.455 -15.098 35.832 1.00 85.62 74 MET A O 1
ATOM 568 N N . ALA A 1 75 ? -24.426 -14.990 36.775 1.00 85.50 75 ALA A N 1
ATOM 569 C CA . ALA A 1 75 ? -24.493 -16.323 37.380 1.00 85.50 75 ALA A CA 1
ATOM 570 C C . ALA A 1 75 ? -25.673 -16.478 38.366 1.00 85.50 75 ALA A C 1
ATOM 572 O O . ALA A 1 75 ? -26.279 -17.547 38.476 1.00 85.50 75 ALA A O 1
ATOM 573 N N . VAL A 1 76 ? -26.047 -15.401 39.067 1.00 84.81 76 VAL A N 1
ATOM 574 C CA . VAL A 1 76 ? -27.245 -15.381 39.925 1.00 84.81 76 VAL A CA 1
ATOM 575 C C . VAL A 1 76 ? -28.532 -15.472 39.096 1.00 84.81 76 VAL A C 1
ATOM 577 O O . VAL A 1 76 ? -29.458 -16.172 39.490 1.00 84.81 76 VAL A O 1
ATOM 580 N N . ILE A 1 77 ? -28.599 -14.839 37.920 1.00 81.62 77 ILE A N 1
ATOM 581 C CA . ILE A 1 77 ? -29.773 -14.937 37.030 1.00 81.62 77 ILE A CA 1
ATOM 582 C C . ILE A 1 77 ? -30.013 -16.383 36.568 1.00 81.62 77 ILE A C 1
ATOM 584 O O . ILE A 1 77 ? -31.172 -16.787 36.429 1.00 81.62 77 ILE A O 1
ATOM 588 N N . ASP A 1 78 ? -28.946 -17.159 36.368 1.00 75.94 78 ASP A N 1
ATOM 589 C CA . ASP A 1 78 ? -29.019 -18.555 35.916 1.00 75.94 78 ASP A CA 1
ATOM 590 C C . ASP A 1 78 ? -29.352 -19.555 37.035 1.00 75.94 78 ASP A C 1
ATOM 592 O O . ASP A 1 78 ? -29.794 -20.668 36.755 1.00 75.94 78 ASP A O 1
ATOM 596 N N . SER A 1 79 ? -29.184 -19.169 38.304 1.00 79.31 79 SER A N 1
ATOM 597 C CA . SER A 1 79 ? -29.363 -20.058 39.464 1.00 79.31 79 SER A CA 1
ATOM 598 C C . SER A 1 79 ? -30.658 -19.836 40.261 1.00 79.31 79 SER A C 1
ATOM 600 O O . SER A 1 79 ? -30.975 -20.638 41.142 1.00 79.31 79 SER A O 1
ATOM 602 N N . VAL A 1 80 ? -31.438 -18.787 39.969 1.00 69.44 80 VAL A N 1
ATOM 603 C CA . VAL A 1 80 ? -32.661 -18.442 40.724 1.00 69.44 80 VAL A CA 1
ATOM 604 C C . VAL A 1 80 ? -33.902 -19.216 40.219 1.00 69.44 80 VAL A C 1
ATOM 606 O O . VAL A 1 80 ? -34.182 -19.204 39.019 1.00 69.44 80 VAL A O 1
ATOM 609 N N . PRO A 1 81 ? -34.699 -19.850 41.110 1.00 66.81 81 PRO A N 1
ATOM 610 C CA . PRO A 1 81 ? -35.942 -20.542 40.744 1.00 66.81 81 PRO A CA 1
ATOM 611 C C . PRO A 1 81 ? -37.064 -19.570 40.320 1.00 66.81 81 PRO A C 1
ATOM 613 O O . PRO A 1 81 ? -37.099 -18.438 40.792 1.00 66.81 81 PRO A O 1
ATOM 616 N N . ASN A 1 82 ? -37.980 -20.040 39.453 1.00 63.78 82 ASN A N 1
ATOM 617 C CA . ASN A 1 82 ? -39.090 -19.355 38.741 1.00 63.78 82 ASN A CA 1
ATOM 618 C C . ASN A 1 82 ? -39.956 -18.349 39.553 1.00 63.78 82 ASN A C 1
ATOM 620 O O . ASN A 1 82 ? -41.165 -18.526 39.698 1.00 63.78 82 ASN A O 1
ATOM 624 N N . ASN A 1 83 ? -39.372 -17.254 40.036 1.00 72.31 83 ASN A N 1
ATOM 625 C CA . ASN A 1 83 ? -40.087 -16.045 40.428 1.00 72.31 83 ASN A CA 1
ATOM 626 C C . ASN A 1 83 ? -39.809 -14.955 39.383 1.00 72.31 83 ASN A C 1
ATOM 628 O O . ASN A 1 83 ? -38.718 -14.381 39.335 1.00 72.31 83 ASN A O 1
ATOM 632 N N . GLU A 1 84 ? -40.800 -14.707 38.526 1.00 74.62 84 GLU A N 1
ATOM 633 C CA . GLU A 1 84 ? -40.742 -13.746 37.417 1.00 74.62 84 GLU A CA 1
ATOM 634 C C . GLU A 1 84 ? -40.337 -12.335 37.871 1.00 74.62 84 GLU A C 1
ATOM 636 O O . GLU A 1 84 ? -39.555 -11.671 37.190 1.00 74.62 84 GLU A O 1
ATOM 641 N N . ASP A 1 85 ? -40.810 -11.881 39.035 1.00 78.19 85 ASP A N 1
ATOM 642 C CA . ASP A 1 85 ? -40.548 -10.520 39.515 1.00 78.19 85 ASP A CA 1
ATOM 643 C C . ASP A 1 85 ? -39.114 -10.361 40.033 1.00 78.19 85 ASP A C 1
ATOM 645 O O . ASP A 1 85 ? -38.420 -9.410 39.665 1.00 78.19 85 ASP A O 1
ATOM 649 N N . SER A 1 86 ? -38.612 -11.342 40.790 1.00 76.50 86 SER A N 1
ATOM 650 C CA . SER A 1 86 ? -37.213 -11.360 41.239 1.00 76.50 86 SER A CA 1
ATOM 651 C C . SER A 1 86 ? -36.251 -11.482 40.058 1.00 76.50 86 SER A C 1
ATOM 653 O O . SER A 1 86 ? -35.248 -10.773 39.993 1.00 76.50 86 SER A O 1
ATOM 655 N N . ARG A 1 87 ? -36.570 -12.327 39.069 1.00 79.25 87 ARG A N 1
ATOM 656 C CA . ARG A 1 87 ? -35.758 -12.484 37.854 1.00 79.25 87 ARG A CA 1
ATOM 657 C C . ARG A 1 87 ? -35.679 -11.181 37.053 1.00 79.25 87 ARG A C 1
ATOM 659 O O . ARG A 1 87 ? -34.593 -10.821 36.599 1.00 79.25 87 ARG A O 1
ATOM 666 N N . LYS A 1 88 ? -36.784 -10.436 36.921 1.00 82.69 88 LYS A N 1
ATOM 667 C CA . LYS A 1 88 ? -36.789 -9.105 36.284 1.00 82.69 88 LYS A CA 1
ATOM 668 C C . LYS A 1 88 ? -35.886 -8.112 37.012 1.00 82.69 88 LYS A C 1
ATOM 670 O O . LYS A 1 88 ? -35.171 -7.353 36.356 1.00 82.69 88 LYS A O 1
ATOM 675 N N . GLU A 1 89 ? -35.883 -8.128 38.342 1.00 84.50 89 GLU A N 1
ATOM 676 C CA . GLU A 1 89 ? -35.027 -7.257 39.148 1.00 84.50 89 GLU A CA 1
ATOM 677 C C . GLU A 1 89 ? -33.536 -7.600 38.990 1.00 84.50 89 GLU A C 1
ATOM 679 O O . GLU A 1 89 ? -32.723 -6.707 38.737 1.00 84.50 89 GLU A O 1
ATOM 684 N N . TYR A 1 90 ? -33.170 -8.888 39.006 1.00 83.00 90 TYR A N 1
ATOM 685 C CA . TYR A 1 90 ? -31.793 -9.322 38.741 1.00 83.00 90 TYR A CA 1
ATOM 686 C C . TYR A 1 90 ? -31.326 -8.958 37.327 1.00 83.00 90 TYR A C 1
ATOM 688 O O . TYR A 1 90 ? -30.228 -8.427 37.164 1.00 83.00 90 TYR A O 1
ATOM 696 N N . VAL A 1 91 ? -32.172 -9.156 36.311 1.00 84.50 91 VAL A N 1
ATOM 697 C CA . VAL A 1 91 ? -31.875 -8.765 34.922 1.00 84.50 91 VAL A CA 1
ATOM 698 C C . VAL A 1 91 ? -31.690 -7.251 34.796 1.00 84.50 91 VAL A C 1
ATOM 700 O O . VAL A 1 91 ? -30.782 -6.797 34.097 1.00 84.50 91 VAL A O 1
ATOM 703 N N . LYS A 1 92 ? -32.505 -6.445 35.488 1.00 88.50 92 LYS A N 1
ATOM 704 C CA . LYS A 1 92 ? -32.348 -4.983 35.520 1.00 88.50 92 LYS A CA 1
ATOM 705 C C . LYS A 1 92 ? -31.021 -4.578 36.168 1.00 88.50 92 LYS A C 1
ATOM 707 O O . LYS A 1 92 ? -30.322 -3.720 35.631 1.00 88.50 92 LYS A O 1
ATOM 712 N N . ASN A 1 93 ? -30.649 -5.228 37.267 1.00 87.62 93 ASN A N 1
ATOM 713 C CA . ASN A 1 93 ? -29.391 -4.976 37.966 1.00 87.62 93 ASN A CA 1
ATOM 714 C C . ASN A 1 93 ? -28.164 -5.394 37.141 1.00 87.62 93 ASN A C 1
ATOM 716 O O . ASN A 1 93 ? -27.178 -4.659 37.114 1.00 87.62 93 ASN A O 1
ATOM 720 N N . ALA A 1 94 ? -28.223 -6.528 36.437 1.00 87.69 94 ALA A N 1
ATOM 721 C CA . ALA A 1 94 ? -27.167 -6.956 35.521 1.00 87.69 94 ALA A CA 1
ATOM 722 C C . ALA A 1 94 ? -27.031 -5.996 34.331 1.00 87.69 94 ALA A C 1
ATOM 724 O O . ALA A 1 94 ? -25.922 -5.597 33.995 1.00 87.69 94 ALA A O 1
ATOM 725 N N . ARG A 1 95 ? -28.153 -5.546 33.749 1.00 88.06 95 ARG A N 1
ATOM 726 C CA . ARG A 1 95 ? -28.160 -4.529 32.685 1.00 88.06 95 ARG A CA 1
ATOM 727 C C . ARG A 1 95 ? -27.513 -3.224 33.138 1.00 88.06 95 ARG A C 1
ATOM 729 O O . ARG A 1 95 ? -26.749 -2.637 32.384 1.00 88.06 95 ARG A O 1
ATOM 736 N N . HIS A 1 96 ? -27.807 -2.773 34.357 1.00 90.88 96 HIS A N 1
ATOM 737 C CA . HIS A 1 96 ? -27.187 -1.566 34.893 1.00 90.88 96 HIS A CA 1
ATOM 738 C C . HIS A 1 96 ? -25.665 -1.718 35.004 1.00 90.88 96 HIS A C 1
ATOM 740 O O . HIS A 1 96 ? -24.941 -0.848 34.540 1.00 90.88 96 HIS A O 1
ATOM 746 N N . THR A 1 97 ? -25.177 -2.851 35.522 1.00 88.62 97 THR A N 1
ATOM 747 C CA . THR A 1 97 ? -23.732 -3.125 35.600 1.00 88.62 97 THR A CA 1
ATOM 748 C C . THR A 1 97 ? -23.087 -3.280 34.227 1.00 88.62 97 THR A C 1
ATOM 750 O O . THR A 1 97 ? -21.983 -2.792 34.031 1.00 88.62 97 THR A O 1
ATOM 753 N N . PHE A 1 98 ? -23.774 -3.885 33.258 1.00 87.12 98 PHE A N 1
ATOM 754 C CA . PHE A 1 98 ? -23.298 -3.954 31.877 1.00 87.12 98 PHE A CA 1
ATOM 755 C C . PHE A 1 98 ? -23.129 -2.560 31.261 1.00 87.12 98 PHE A C 1
ATOM 757 O O . PHE A 1 98 ? -22.093 -2.280 30.668 1.00 87.12 98 PHE A O 1
ATOM 764 N N . ASN A 1 99 ? -24.102 -1.665 31.460 1.00 89.06 99 ASN A N 1
ATOM 765 C CA . ASN A 1 99 ? -23.976 -0.277 31.017 1.00 89.06 99 ASN A CA 1
ATOM 766 C C . ASN A 1 99 ? -22.789 0.423 31.698 1.00 89.06 99 ASN A C 1
ATOM 768 O O . ASN A 1 99 ? -22.023 1.083 31.015 1.00 89.06 99 ASN A O 1
ATOM 772 N N . SER A 1 100 ? -22.567 0.204 33.000 1.00 88.88 100 SER A N 1
ATOM 773 C CA . SER A 1 100 ? -21.396 0.757 33.700 1.00 88.88 100 SER A CA 1
ATOM 774 C C . SER A 1 100 ? -20.057 0.239 33.157 1.00 88.88 100 SER A C 1
ATOM 776 O O . SER A 1 100 ? -19.094 0.998 33.111 1.00 88.88 100 SER A O 1
ATOM 778 N N . VAL A 1 101 ? -19.980 -1.028 32.721 1.00 86.56 101 VAL A N 1
ATOM 779 C CA . VAL A 1 101 ? -18.792 -1.560 32.024 1.00 86.56 101 VAL A CA 1
ATOM 780 C C . VAL A 1 101 ? -18.578 -0.823 30.702 1.00 86.56 101 VAL A C 1
ATOM 782 O O . VAL A 1 101 ? -17.458 -0.412 30.413 1.00 86.56 101 VAL A O 1
ATOM 785 N N . LEU A 1 102 ? -19.638 -0.632 29.909 1.00 85.00 102 LEU A N 1
ATOM 786 C CA . LEU A 1 102 ? -19.551 0.089 28.636 1.00 85.00 102 LEU A CA 1
ATOM 787 C C . LEU A 1 102 ? -19.121 1.546 28.828 1.00 85.00 102 LEU A C 1
ATOM 789 O O . LEU A 1 102 ? -18.248 2.005 28.097 1.00 85.00 102 LEU A O 1
ATOM 793 N N . ASP A 1 103 ? -19.674 2.241 29.823 1.00 85.00 103 ASP A N 1
ATOM 794 C CA . ASP A 1 103 ? -19.295 3.618 30.153 1.00 85.00 103 ASP A CA 1
ATOM 795 C C . ASP A 1 103 ? -17.806 3.700 30.534 1.00 85.00 103 ASP A C 1
ATOM 797 O O . ASP A 1 103 ? -17.088 4.579 30.058 1.00 85.00 103 ASP A O 1
ATOM 801 N N . ALA A 1 104 ? -17.305 2.741 31.322 1.00 83.12 104 ALA A N 1
ATOM 802 C CA . ALA A 1 104 ? -15.890 2.673 31.690 1.00 83.12 104 ALA A CA 1
ATOM 803 C C . ALA A 1 104 ? -14.974 2.377 30.485 1.00 83.12 104 ALA A C 1
ATOM 805 O O . ALA A 1 104 ? -13.909 2.980 30.355 1.00 83.12 104 ALA A O 1
ATOM 806 N N . MET A 1 105 ? -15.387 1.492 29.570 1.00 79.94 105 MET A N 1
ATOM 807 C CA . MET A 1 105 ? -14.647 1.223 28.328 1.00 79.94 105 MET A CA 1
ATOM 808 C C . MET A 1 105 ? -14.634 2.431 27.383 1.00 79.94 105 MET A C 1
ATOM 810 O O . MET A 1 105 ? -13.627 2.690 26.719 1.00 79.94 105 MET A O 1
ATOM 814 N N . LEU A 1 106 ? -15.739 3.173 27.320 1.00 80.25 106 LEU A N 1
ATOM 815 C CA . LEU A 1 106 ? -15.846 4.385 26.516 1.00 80.25 106 LEU A CA 1
ATOM 816 C C . LEU A 1 106 ? -14.922 5.476 27.071 1.00 80.25 106 LEU A C 1
ATOM 818 O O . LEU A 1 106 ? -14.116 6.016 26.318 1.00 80.25 106 LEU A O 1
ATOM 822 N N . GLN A 1 107 ? -14.932 5.688 28.389 1.00 80.12 107 GLN A N 1
ATOM 823 C CA . GLN A 1 107 ? -14.015 6.607 29.065 1.00 80.12 107 GLN A CA 1
ATOM 824 C C . GLN A 1 107 ? -12.541 6.230 28.844 1.00 80.12 107 GLN A C 1
ATOM 826 O O . GLN A 1 107 ? -11.717 7.102 28.576 1.00 80.12 107 GLN A O 1
ATOM 831 N N . LEU A 1 108 ? -12.193 4.939 28.918 1.00 79.25 108 LEU A N 1
ATOM 832 C CA . LEU A 1 108 ? -10.835 4.468 28.624 1.00 79.25 108 LEU A CA 1
ATOM 833 C C . LEU A 1 108 ? -10.431 4.782 27.176 1.00 79.25 108 LEU A C 1
ATOM 835 O O . LEU A 1 108 ? -9.299 5.187 26.922 1.00 79.25 108 LEU A O 1
ATOM 839 N N . THR A 1 109 ? -11.354 4.614 26.229 1.00 70.75 109 THR A N 1
ATOM 840 C CA . THR A 1 109 ? -11.107 4.903 24.810 1.00 70.75 109 THR A CA 1
ATOM 841 C C . THR A 1 109 ? -10.865 6.394 24.580 1.00 70.75 109 THR A C 1
ATOM 843 O O . THR A 1 109 ? -9.917 6.752 23.884 1.00 70.75 109 THR A O 1
ATOM 846 N N . GLU A 1 110 ? -11.675 7.259 25.194 1.00 71.44 110 GLU A N 1
ATOM 847 C CA . GLU A 1 110 ? -11.484 8.715 25.157 1.00 71.44 110 GLU A CA 1
ATOM 848 C C . GLU A 1 110 ? -10.131 9.113 25.761 1.00 71.44 110 GLU A C 1
ATOM 850 O O . GLU A 1 110 ? -9.354 9.820 25.124 1.00 71.44 110 GLU A O 1
ATOM 855 N N . ASN A 1 111 ? -9.785 8.566 26.929 1.00 71.81 111 ASN A N 1
ATOM 856 C CA . ASN A 1 111 ? -8.508 8.838 27.589 1.00 71.81 111 ASN A CA 1
ATOM 857 C C . ASN A 1 111 ? -7.303 8.353 26.765 1.00 71.81 111 ASN A C 1
ATOM 859 O O . ASN A 1 111 ? -6.256 9.002 26.746 1.00 71.81 111 ASN A O 1
ATOM 863 N N . LEU A 1 112 ? -7.428 7.213 26.079 1.00 68.62 112 LEU A N 1
ATOM 864 C CA . LEU A 1 112 ? -6.379 6.683 25.210 1.00 68.62 112 LEU A CA 1
ATOM 865 C C . LEU A 1 112 ? -6.212 7.543 23.952 1.00 68.62 112 LEU A C 1
ATOM 867 O O . LEU A 1 112 ? -5.082 7.781 23.525 1.00 68.62 112 LEU A O 1
ATOM 871 N N . LEU A 1 113 ? -7.314 8.048 23.394 1.00 64.69 113 LEU A N 1
ATOM 872 C CA . LEU A 1 113 ? -7.288 8.994 22.282 1.00 64.69 113 LEU A CA 1
ATOM 873 C C . LEU A 1 113 ? -6.621 10.315 22.694 1.00 64.69 113 LEU A C 1
ATOM 875 O O . LEU A 1 113 ? -5.751 10.804 21.974 1.00 64.69 113 LEU A O 1
ATOM 879 N N . ASP A 1 114 ? -6.957 10.849 23.869 1.00 63.72 114 ASP A N 1
ATOM 880 C CA . ASP A 1 114 ? -6.331 12.052 24.427 1.00 63.72 114 ASP A CA 1
ATOM 881 C C . ASP A 1 114 ? -4.834 11.843 24.693 1.00 63.72 114 ASP A C 1
ATOM 883 O O . ASP A 1 114 ? -4.016 12.707 24.375 1.00 63.72 114 ASP A O 1
ATOM 887 N N . ALA A 1 115 ? -4.441 10.677 25.217 1.00 62.25 115 ALA A N 1
ATOM 888 C CA . ALA A 1 115 ? -3.039 10.328 25.430 1.00 62.25 115 ALA A CA 1
ATOM 889 C C . ALA A 1 115 ? -2.268 10.189 24.107 1.00 62.25 115 ALA A C 1
ATOM 891 O O . ALA A 1 115 ? -1.132 10.655 24.006 1.00 62.25 115 ALA A O 1
ATOM 892 N N . GLN A 1 116 ? -2.876 9.591 23.077 1.00 59.72 116 GLN A N 1
ATOM 893 C CA . GLN A 1 116 ? -2.302 9.532 21.731 1.00 59.72 116 GLN A CA 1
ATOM 894 C C . GLN A 1 116 ? -2.153 10.927 21.125 1.00 59.72 116 GLN A C 1
ATOM 896 O O . GLN A 1 116 ? -1.103 11.242 20.566 1.00 59.72 116 GLN A O 1
ATOM 901 N N . LEU A 1 117 ? -3.170 11.778 21.271 1.00 61.34 117 LEU A N 1
ATOM 902 C CA . LEU A 1 117 ? -3.138 13.163 20.817 1.00 61.34 117 LEU A CA 1
ATOM 903 C C . LEU A 1 117 ? -2.043 13.957 21.539 1.00 61.34 117 LEU A C 1
ATOM 905 O O . LEU A 1 117 ? -1.263 14.652 20.891 1.00 61.34 117 LEU A O 1
ATOM 909 N N . LEU A 1 118 ? -1.924 13.815 22.860 1.00 62.97 118 LEU A N 1
ATOM 910 C CA . LEU A 1 118 ? -0.851 14.424 23.643 1.00 62.97 118 LEU A CA 1
ATOM 911 C C . LEU A 1 118 ? 0.521 13.888 23.217 1.00 62.97 118 LEU A C 1
ATOM 913 O O . LEU A 1 118 ? 1.460 14.665 23.073 1.00 62.97 118 LEU A O 1
ATOM 917 N N . GLY A 1 119 ? 0.639 12.584 22.966 1.00 58.31 119 GLY A N 1
ATOM 918 C CA . GLY A 1 119 ? 1.847 11.958 22.431 1.00 58.31 119 GLY A CA 1
ATOM 919 C C . GLY A 1 119 ? 2.243 12.536 21.072 1.00 58.31 119 GLY A C 1
ATOM 920 O O . GLY A 1 119 ? 3.408 12.867 20.870 1.00 58.31 119 GLY A O 1
ATOM 921 N N . LEU A 1 120 ? 1.274 12.750 20.180 1.00 59.53 120 LEU A N 1
ATOM 922 C CA . LEU A 1 120 ? 1.461 13.441 18.904 1.00 59.53 120 LEU A CA 1
ATOM 923 C C . LEU A 1 120 ? 1.912 14.893 19.110 1.00 59.53 120 LEU A C 1
ATOM 925 O O . LEU A 1 120 ? 2.881 15.310 18.489 1.00 59.53 120 LEU A O 1
ATOM 929 N N . VAL A 1 121 ? 1.289 15.653 20.015 1.00 59.44 121 VAL A N 1
ATOM 930 C CA . VAL A 1 121 ? 1.701 17.034 20.346 1.00 59.44 121 VAL A CA 1
ATOM 931 C C . VAL A 1 121 ? 3.120 17.084 20.921 1.00 59.44 121 VAL A C 1
ATOM 933 O O . VAL A 1 121 ? 3.915 17.948 20.555 1.00 59.44 121 VAL A O 1
ATOM 936 N N . LEU A 1 122 ? 3.471 16.152 21.805 1.00 58.31 122 LEU A N 1
ATOM 937 C CA . LEU A 1 122 ? 4.810 16.057 22.386 1.00 58.31 122 LEU A CA 1
ATOM 938 C C . LEU A 1 122 ? 5.850 15.598 21.356 1.00 58.31 122 LEU A C 1
ATOM 940 O O . LEU A 1 122 ? 6.985 16.069 21.399 1.00 58.31 122 LEU A O 1
ATOM 944 N N . ALA A 1 123 ? 5.475 14.734 20.412 1.00 54.84 123 ALA A N 1
ATOM 945 C CA . ALA A 1 123 ? 6.313 14.380 19.271 1.00 54.84 123 ALA A CA 1
ATOM 946 C C . ALA A 1 123 ? 6.515 15.587 18.341 1.00 54.84 123 ALA A C 1
ATOM 948 O O . ALA A 1 123 ? 7.641 15.855 17.937 1.00 54.84 123 ALA A O 1
ATOM 949 N N . LEU A 1 124 ? 5.471 16.394 18.111 1.00 55.75 124 LEU A N 1
ATOM 950 C CA . LEU A 1 124 ? 5.563 17.658 17.370 1.00 55.75 124 LEU A CA 1
ATOM 951 C C . LEU A 1 124 ? 6.462 18.686 18.066 1.00 55.75 124 LEU A C 1
ATOM 953 O O . LEU A 1 124 ? 7.016 19.548 17.394 1.00 55.75 124 LEU A O 1
ATOM 957 N N . LYS A 1 125 ? 6.657 18.601 19.388 1.00 55.34 125 LYS A N 1
ATOM 958 C CA . LYS A 1 125 ? 7.645 19.420 20.112 1.00 55.34 125 LYS A CA 1
ATOM 959 C C . LYS A 1 125 ? 9.091 19.034 19.765 1.00 55.34 125 LYS A C 1
ATOM 961 O O . LYS A 1 125 ? 9.997 19.844 19.916 1.00 55.34 125 LYS A O 1
ATOM 966 N N . LYS A 1 126 ? 9.327 17.810 19.286 1.00 60.44 126 LYS A N 1
ATOM 967 C CA . LYS A 1 126 ? 10.614 17.358 18.744 1.00 60.44 126 LYS A CA 1
ATOM 968 C C . LYS A 1 126 ? 10.551 17.405 17.217 1.00 60.44 126 LYS A C 1
ATOM 970 O O . LYS A 1 126 ? 10.403 16.375 16.567 1.00 60.44 126 LYS A O 1
ATOM 975 N N . SER A 1 127 ? 10.663 18.609 16.647 1.00 59.12 127 SER A N 1
ATOM 976 C CA . SER A 1 127 ? 10.471 18.867 15.205 1.00 59.12 127 SER A CA 1
ATOM 977 C C . SER A 1 127 ? 11.188 17.849 14.290 1.00 59.12 127 SER A C 1
ATOM 979 O O . SER A 1 127 ? 10.595 17.364 13.326 1.00 59.12 127 SER A O 1
ATOM 981 N N . ASN A 1 128 ? 12.405 17.418 14.651 1.00 63.06 128 ASN A N 1
ATOM 982 C CA . ASN A 1 128 ? 13.191 16.448 13.874 1.00 63.06 128 ASN A CA 1
ATOM 983 C C . ASN A 1 128 ? 12.563 15.042 13.783 1.00 63.06 128 ASN A C 1
ATOM 985 O O . ASN A 1 128 ? 12.602 14.436 12.714 1.00 63.06 128 ASN A O 1
ATOM 989 N N . ASP A 1 129 ? 11.970 14.523 14.864 1.00 64.31 129 ASP A N 1
ATOM 990 C CA . ASP A 1 129 ? 11.393 13.167 14.884 1.00 64.31 129 ASP A CA 1
ATOM 991 C C . ASP A 1 129 ? 10.108 13.117 14.041 1.00 64.31 129 ASP A C 1
ATOM 993 O O . ASP A 1 129 ? 9.873 12.170 13.287 1.00 64.31 129 ASP A O 1
ATOM 997 N N . CYS A 1 130 ? 9.300 14.181 14.107 1.00 61.62 130 CYS A N 1
ATOM 998 C CA . CYS A 1 130 ? 8.122 14.328 13.257 1.00 61.62 130 CYS A CA 1
ATOM 999 C C . CYS A 1 130 ? 8.493 14.468 11.780 1.00 61.62 130 CYS A C 1
ATOM 1001 O O . CYS A 1 130 ? 7.904 13.780 10.948 1.00 61.62 130 CYS A O 1
ATOM 1003 N N . GLN A 1 131 ? 9.471 15.313 11.441 1.00 65.94 131 GLN A N 1
ATOM 1004 C CA . GLN A 1 131 ? 9.939 15.442 10.057 1.00 65.94 131 GLN A CA 1
ATOM 1005 C C . GLN A 1 131 ? 10.411 14.095 9.502 1.00 65.94 131 GLN A C 1
ATOM 1007 O O . GLN A 1 131 ? 9.986 13.705 8.415 1.00 65.94 131 GLN A O 1
ATOM 1012 N N . LEU A 1 132 ? 11.221 13.352 10.264 1.00 70.44 132 LEU A N 1
ATOM 1013 C CA . LEU A 1 132 ? 11.705 12.035 9.857 1.00 70.44 132 LEU A CA 1
ATOM 1014 C C . LEU A 1 132 ? 10.554 11.054 9.607 1.00 70.44 132 LEU A C 1
ATOM 1016 O O . LEU A 1 132 ? 10.537 10.385 8.574 1.00 70.44 132 LEU A O 1
ATOM 1020 N N . TYR A 1 133 ? 9.570 11.007 10.509 1.00 72.69 133 TYR A N 1
ATOM 1021 C CA . TYR A 1 133 ? 8.381 10.178 10.335 1.00 72.69 133 TYR A CA 1
ATOM 1022 C C . TYR A 1 133 ? 7.672 10.489 9.012 1.00 72.69 133 TYR A C 1
ATOM 1024 O O . TYR A 1 133 ? 7.440 9.581 8.217 1.00 72.69 133 TYR A O 1
ATOM 1032 N N . PHE A 1 134 ? 7.388 11.763 8.718 1.00 70.38 134 PHE A N 1
ATOM 1033 C CA . PHE A 1 134 ? 6.732 12.141 7.461 1.00 70.38 134 PHE A CA 1
ATOM 1034 C C . PHE A 1 134 ? 7.580 11.841 6.228 1.00 70.38 134 PHE A C 1
ATOM 1036 O O . PHE A 1 134 ? 7.033 11.397 5.220 1.00 70.38 134 PHE A O 1
ATOM 1043 N N . HIS A 1 135 ? 8.898 12.030 6.299 1.00 78.19 135 HIS A N 1
ATOM 1044 C CA . HIS A 1 135 ? 9.793 11.677 5.200 1.00 78.19 135 HIS A CA 1
ATOM 1045 C C . HIS A 1 135 ? 9.757 10.180 4.886 1.00 78.19 135 HIS A C 1
ATOM 1047 O O . HIS A 1 135 ? 9.700 9.814 3.712 1.00 78.19 135 HIS A O 1
ATOM 1053 N N . ILE A 1 136 ? 9.724 9.321 5.908 1.00 82.25 136 ILE A N 1
ATOM 1054 C CA . ILE A 1 136 ? 9.583 7.870 5.729 1.00 82.25 136 ILE A CA 1
ATOM 1055 C C . ILE A 1 136 ? 8.223 7.536 5.103 1.00 82.25 136 ILE A C 1
ATOM 1057 O O . ILE A 1 136 ? 8.164 6.770 4.142 1.00 82.25 136 ILE A O 1
ATOM 1061 N N . GLN A 1 137 ? 7.133 8.147 5.586 1.00 82.25 137 GLN A N 1
ATOM 1062 C CA . GLN A 1 137 ? 5.803 7.911 5.011 1.00 82.25 137 GLN A CA 1
ATOM 1063 C C . GLN A 1 137 ? 5.740 8.333 3.540 1.00 82.25 137 GLN A C 1
ATOM 1065 O O . GLN A 1 137 ? 5.241 7.574 2.713 1.00 82.25 137 GLN A O 1
ATOM 1070 N N . LEU A 1 138 ? 6.289 9.504 3.206 1.00 84.44 138 LEU A N 1
ATOM 1071 C CA . LEU A 1 138 ? 6.312 10.028 1.844 1.00 84.44 138 LEU A CA 1
ATOM 1072 C C . LEU A 1 138 ? 7.126 9.129 0.905 1.00 84.44 138 LEU A C 1
ATOM 1074 O O . LEU A 1 138 ? 6.678 8.857 -0.207 1.00 84.44 138 LEU A O 1
ATOM 1078 N N . ARG A 1 139 ? 8.295 8.644 1.348 1.00 88.75 139 ARG A N 1
ATOM 1079 C CA . ARG A 1 139 ? 9.108 7.686 0.581 1.00 88.75 139 ARG A CA 1
ATOM 1080 C C . ARG A 1 139 ? 8.342 6.391 0.338 1.00 88.75 139 ARG A C 1
ATOM 1082 O O . ARG A 1 139 ? 8.213 5.980 -0.810 1.00 88.75 139 ARG A O 1
ATOM 1089 N N . SER A 1 140 ? 7.759 5.810 1.387 1.00 89.12 140 SER A N 1
ATOM 1090 C CA . SER A 1 140 ? 6.952 4.590 1.282 1.00 89.12 140 SER A CA 1
ATOM 1091 C C . SER A 1 140 ? 5.782 4.752 0.302 1.00 89.12 140 SER A C 1
ATOM 1093 O O . SER A 1 140 ? 5.561 3.888 -0.545 1.00 89.12 140 SER A O 1
ATOM 1095 N N . ASP A 1 141 ? 5.070 5.880 0.357 1.00 88.56 141 ASP A N 1
ATOM 1096 C CA . ASP A 1 141 ? 3.923 6.143 -0.517 1.00 88.56 141 ASP A CA 1
ATOM 1097 C C . ASP A 1 141 ? 4.351 6.394 -1.974 1.00 88.56 141 ASP A C 1
ATOM 1099 O O . ASP A 1 141 ? 3.665 5.973 -2.910 1.00 88.56 141 ASP A O 1
ATOM 1103 N N . LEU A 1 142 ? 5.507 7.028 -2.184 1.00 92.44 142 LEU A N 1
ATOM 1104 C CA . LEU A 1 142 ? 6.072 7.261 -3.512 1.00 92.44 142 LEU A CA 1
ATOM 1105 C C . LEU A 1 142 ? 6.530 5.954 -4.167 1.00 92.44 142 LEU A C 1
ATOM 1107 O O . LEU A 1 142 ? 6.186 5.709 -5.324 1.00 92.44 142 LEU A O 1
ATOM 1111 N N . VAL A 1 143 ? 7.241 5.094 -3.432 1.00 95.25 143 VAL A N 1
ATOM 1112 C CA . VAL A 1 143 ? 7.658 3.778 -3.941 1.00 95.25 143 VAL A CA 1
ATOM 1113 C C . VAL A 1 143 ? 6.441 2.881 -4.190 1.00 95.25 143 VAL A C 1
ATOM 1115 O O . VAL A 1 143 ? 6.377 2.219 -5.225 1.00 95.25 143 VAL A O 1
ATOM 1118 N N . LEU A 1 144 ? 5.411 2.937 -3.337 1.00 95.00 144 LEU A N 1
ATOM 1119 C CA . LEU A 1 144 ? 4.151 2.224 -3.574 1.00 95.00 144 LEU A CA 1
ATOM 1120 C C . LEU A 1 144 ? 3.444 2.698 -4.848 1.00 95.00 144 LEU A C 1
ATOM 1122 O O . LEU A 1 144 ? 2.976 1.878 -5.635 1.00 95.00 144 LEU A O 1
ATOM 1126 N N . SER A 1 145 ? 3.397 4.009 -5.090 1.00 95.19 145 SER A N 1
ATOM 1127 C CA . SER A 1 145 ? 2.843 4.573 -6.326 1.00 95.19 145 SER A CA 1
ATOM 1128 C C . SER A 1 145 ? 3.606 4.095 -7.569 1.00 95.19 145 SER A C 1
ATOM 1130 O O . SER A 1 145 ? 2.997 3.707 -8.573 1.00 95.19 145 SER A O 1
ATOM 1132 N N . GLN A 1 146 ? 4.940 4.037 -7.490 1.00 95.88 146 GLN A N 1
ATOM 1133 C CA . GLN A 1 146 ? 5.783 3.474 -8.548 1.00 95.88 146 GLN A CA 1
ATOM 1134 C C . GLN A 1 146 ? 5.474 1.989 -8.776 1.00 95.88 146 GLN A C 1
ATOM 1136 O O . GLN A 1 146 ? 5.240 1.591 -9.917 1.00 95.88 146 GLN A O 1
ATOM 1141 N N . ALA A 1 147 ? 5.397 1.184 -7.714 1.00 96.94 147 ALA A N 1
ATOM 1142 C CA . ALA A 1 147 ? 5.081 -0.241 -7.801 1.00 96.94 147 ALA A CA 1
ATOM 1143 C C . ALA A 1 147 ? 3.696 -0.489 -8.418 1.00 96.94 147 ALA A C 1
ATOM 1145 O O . ALA A 1 147 ? 3.571 -1.283 -9.350 1.00 96.94 147 ALA A O 1
ATOM 1146 N N . ILE A 1 148 ? 2.666 0.244 -7.978 1.00 96.56 148 ILE A N 1
ATOM 1147 C CA . ILE A 1 148 ? 1.314 0.181 -8.556 1.00 96.56 148 ILE A CA 1
ATOM 1148 C C . ILE A 1 148 ? 1.350 0.516 -10.047 1.00 96.56 148 ILE A C 1
ATOM 1150 O O . ILE A 1 148 ? 0.724 -0.178 -10.849 1.00 96.56 148 ILE A O 1
ATOM 1154 N N . THR A 1 149 ? 2.092 1.554 -10.431 1.00 95.88 149 THR A N 1
ATOM 1155 C CA . THR A 1 149 ? 2.219 1.970 -11.832 1.00 95.88 149 THR A CA 1
ATOM 1156 C C . THR A 1 149 ? 2.897 0.890 -12.674 1.00 95.88 149 THR A C 1
ATOM 1158 O O . THR A 1 149 ? 2.394 0.547 -13.746 1.00 95.88 149 THR A O 1
ATOM 1161 N N . ILE A 1 150 ? 3.992 0.305 -12.176 1.00 96.31 150 ILE A N 1
ATOM 1162 C CA . ILE A 1 150 ? 4.723 -0.785 -12.838 1.00 96.31 150 ILE A CA 1
ATOM 1163 C C . ILE A 1 150 ? 3.809 -1.996 -13.030 1.00 96.31 150 ILE A C 1
ATOM 1165 O O . ILE A 1 150 ? 3.684 -2.497 -14.146 1.00 96.31 150 ILE A O 1
ATOM 1169 N N . VAL A 1 151 ? 3.125 -2.436 -11.971 1.00 97.00 151 VAL A N 1
ATOM 1170 C CA . VAL A 1 151 ? 2.230 -3.600 -12.019 1.00 97.00 151 VAL A CA 1
ATOM 1171 C C . VAL A 1 151 ? 1.053 -3.349 -12.951 1.00 97.00 151 VAL A C 1
ATOM 1173 O O . VAL A 1 151 ? 0.772 -4.180 -13.806 1.00 97.00 151 VAL A O 1
ATOM 1176 N N . THR A 1 152 ? 0.402 -2.190 -12.851 1.00 95.31 152 THR A N 1
ATOM 1177 C CA . THR A 1 152 ? -0.713 -1.825 -13.739 1.00 95.31 152 THR A CA 1
ATOM 1178 C C . THR A 1 152 ? -0.280 -1.850 -15.202 1.00 95.31 152 THR A C 1
ATOM 1180 O O . THR A 1 152 ? -0.970 -2.422 -16.041 1.00 95.31 152 THR A O 1
ATOM 1183 N N . THR A 1 153 ? 0.888 -1.280 -15.502 1.00 93.50 153 THR A N 1
ATOM 1184 C CA . THR A 1 153 ? 1.445 -1.264 -16.860 1.00 93.50 153 THR A CA 1
ATOM 1185 C C . THR A 1 153 ? 1.778 -2.675 -17.343 1.00 93.50 153 THR A C 1
ATOM 1187 O O . THR A 1 153 ? 1.441 -3.026 -18.469 1.00 93.50 153 THR A O 1
ATOM 1190 N N . GLY A 1 154 ? 2.379 -3.511 -16.491 1.00 93.31 154 GLY A N 1
ATOM 1191 C CA . GLY A 1 154 ? 2.680 -4.907 -16.810 1.00 93.31 154 GLY A CA 1
ATOM 1192 C C . GLY A 1 154 ? 1.425 -5.743 -17.073 1.00 93.31 154 GLY A C 1
ATOM 1193 O O . GLY A 1 154 ? 1.396 -6.508 -18.032 1.00 93.31 154 GLY A O 1
ATOM 1194 N N . LEU A 1 155 ? 0.367 -5.557 -16.276 1.00 92.25 155 LEU A N 1
ATOM 1195 C CA . LEU A 1 155 ? -0.926 -6.211 -16.493 1.00 92.25 155 LEU A CA 1
ATOM 1196 C C . LEU A 1 155 ? -1.558 -5.770 -17.817 1.00 92.25 155 LEU A C 1
ATOM 1198 O O . LEU A 1 155 ? -2.015 -6.617 -18.575 1.00 92.25 155 LEU A O 1
ATOM 1202 N N . LEU A 1 156 ? -1.560 -4.468 -18.123 1.00 90.38 156 LEU A N 1
ATOM 1203 C CA . LEU A 1 156 ? -2.076 -3.959 -19.397 1.00 90.38 156 LEU A CA 1
ATOM 1204 C C . LEU A 1 156 ? -1.300 -4.532 -20.589 1.00 90.38 156 LEU A C 1
ATOM 1206 O O . LEU A 1 156 ? -1.916 -5.054 -21.513 1.00 90.38 156 LEU A O 1
ATOM 1210 N N . ALA A 1 157 ? 0.032 -4.523 -20.530 1.00 90.25 157 ALA A N 1
ATOM 1211 C CA . ALA A 1 157 ? 0.877 -5.094 -21.575 1.00 90.25 157 ALA A CA 1
ATOM 1212 C C . ALA A 1 157 ? 0.648 -6.605 -21.756 1.00 90.25 157 ALA A C 1
ATOM 1214 O O . ALA A 1 157 ? 0.650 -7.098 -22.881 1.00 90.25 157 ALA A O 1
ATOM 1215 N N . LEU A 1 158 ? 0.419 -7.345 -20.665 1.00 90.12 158 LEU A N 1
ATOM 1216 C CA . LEU A 1 158 ? 0.092 -8.772 -20.713 1.00 90.12 158 LEU A CA 1
ATOM 1217 C C . LEU A 1 158 ? -1.267 -9.026 -21.382 1.00 90.12 158 LEU A C 1
ATOM 1219 O O . LEU A 1 158 ? -1.411 -9.967 -22.158 1.00 90.12 158 LEU A O 1
ATOM 1223 N N . LEU A 1 159 ? -2.260 -8.184 -21.092 1.00 88.06 159 LEU A N 1
ATOM 1224 C CA . LEU A 1 159 ? -3.597 -8.277 -21.677 1.00 88.06 159 LEU A CA 1
ATOM 1225 C C . LEU A 1 159 ? -3.612 -7.913 -23.171 1.00 88.06 159 LEU A C 1
ATOM 1227 O O . LEU A 1 159 ? -4.382 -8.494 -23.932 1.00 88.06 159 LEU A O 1
ATOM 1231 N N . GLU A 1 160 ? -2.750 -6.990 -23.604 1.00 84.88 160 GLU A N 1
ATOM 1232 C CA . GLU A 1 160 ? -2.590 -6.616 -25.017 1.00 84.88 160 GLU A CA 1
ATOM 1233 C C . GLU A 1 160 ? -1.977 -7.729 -25.879 1.00 84.88 160 GLU A C 1
ATOM 1235 O O . GLU A 1 160 ? -2.157 -7.726 -27.094 1.00 84.88 160 GLU A O 1
ATOM 1240 N N . GLN A 1 161 ? -1.286 -8.703 -25.279 1.00 84.88 161 GLN A N 1
ATOM 1241 C CA . GLN A 1 161 ? -0.711 -9.840 -26.008 1.00 84.88 161 GLN A CA 1
ATOM 1242 C C . GLN A 1 161 ? -1.753 -10.885 -26.449 1.00 84.88 161 GLN A C 1
ATOM 1244 O O . GLN A 1 161 ? -1.368 -11.879 -27.061 1.00 84.88 161 GLN A O 1
ATOM 1249 N N . GLU A 1 162 ? -3.045 -10.677 -26.153 1.00 69.81 162 GLU A N 1
ATOM 1250 C CA . GLU A 1 162 ? -4.163 -11.560 -26.531 1.00 69.81 162 GLU A CA 1
ATOM 1251 C C . GLU A 1 162 ? -3.901 -13.041 -26.195 1.00 69.81 162 GLU A C 1
ATOM 1253 O O . GLU A 1 162 ? -4.112 -13.941 -27.010 1.00 69.81 162 GLU A O 1
ATOM 1258 N N . LEU A 1 163 ? -3.420 -13.307 -24.973 1.00 68.12 163 LEU A N 1
ATOM 1259 C CA . LEU A 1 163 ? -3.229 -14.674 -24.486 1.00 68.12 163 LEU A CA 1
ATOM 1260 C C . LEU A 1 163 ? -4.533 -15.473 -24.617 1.00 68.12 163 LEU A C 1
ATOM 1262 O O . LEU A 1 163 ? -5.582 -15.046 -24.139 1.00 68.12 163 LEU A O 1
ATOM 1266 N N . THR A 1 164 ? -4.441 -16.655 -25.232 1.00 61.94 164 THR A N 1
ATOM 1267 C CA . THR A 1 164 ? -5.593 -17.507 -25.562 1.00 61.94 164 THR A CA 1
ATOM 1268 C C . THR A 1 164 ? -6.444 -17.862 -24.340 1.00 61.94 164 THR A C 1
ATOM 1270 O O . THR A 1 164 ? -7.660 -17.972 -24.466 1.00 61.94 164 THR A O 1
ATOM 1273 N N . GLU A 1 165 ? -5.827 -18.016 -23.161 1.00 72.50 165 GLU A N 1
ATOM 1274 C CA . GLU A 1 165 ? -6.521 -18.289 -21.897 1.00 72.50 165 GLU A CA 1
ATOM 1275 C C . GLU A 1 165 ? -5.814 -17.584 -20.726 1.00 72.50 165 GLU A C 1
ATOM 1277 O O . GLU A 1 165 ? -4.740 -17.993 -20.283 1.00 72.50 165 GLU A O 1
ATOM 1282 N N . LEU A 1 166 ? -6.418 -16.509 -20.213 1.00 83.12 166 LEU A N 1
ATOM 1283 C CA . LEU A 1 166 ? -5.998 -15.880 -18.960 1.00 83.12 166 LEU A CA 1
ATOM 1284 C C . LEU A 1 166 ? -6.611 -16.644 -17.777 1.00 83.12 166 LEU A C 1
ATOM 1286 O O . LEU A 1 166 ? -7.826 -16.871 -17.774 1.00 83.12 166 LEU A O 1
ATOM 1290 N N . PRO A 1 167 ? -5.820 -17.028 -16.758 1.00 87.81 167 PRO A N 1
ATOM 1291 C CA . PRO A 1 167 ? -6.374 -17.642 -15.561 1.00 87.81 167 PRO A CA 1
ATOM 1292 C C . PRO A 1 167 ? -7.292 -16.653 -14.835 1.00 87.81 167 PRO A C 1
ATOM 1294 O O . PRO A 1 167 ? -7.124 -15.436 -14.925 1.00 87.81 167 PRO A O 1
ATOM 1297 N N . ASP A 1 168 ? -8.261 -17.176 -14.085 1.00 90.88 168 ASP A N 1
ATOM 1298 C CA . ASP A 1 168 ? -9.144 -16.334 -13.285 1.00 90.88 168 ASP A CA 1
ATOM 1299 C C . ASP A 1 168 ? -8.372 -15.736 -12.101 1.00 90.88 168 ASP A C 1
ATOM 1301 O O . ASP A 1 168 ? -8.194 -16.378 -11.063 1.00 90.88 168 ASP A O 1
ATOM 1305 N N . TRP A 1 169 ? -7.903 -14.497 -12.260 1.00 94.00 169 TRP A N 1
ATOM 1306 C CA . TRP A 1 169 ? -7.113 -13.801 -11.242 1.00 94.00 169 TRP A CA 1
ATOM 1307 C C . TRP A 1 169 ? -7.862 -13.541 -9.939 1.00 94.00 169 TRP A C 1
ATOM 1309 O O . TRP A 1 169 ? -7.226 -13.290 -8.921 1.00 94.00 169 TRP A O 1
ATOM 1319 N N . SER A 1 170 ? -9.192 -13.661 -9.929 1.00 91.31 170 SER A N 1
ATOM 1320 C CA . SER A 1 170 ? -9.964 -13.644 -8.682 1.00 91.31 170 SER A CA 1
ATOM 1321 C C . SER A 1 170 ? -9.710 -14.871 -7.793 1.00 91.31 170 SER A C 1
ATOM 1323 O O . SER A 1 170 ? -9.930 -14.806 -6.585 1.00 91.31 170 SER A O 1
ATOM 1325 N N . ILE A 1 171 ? -9.248 -15.977 -8.387 1.00 92.94 171 ILE A N 1
ATOM 1326 C CA . ILE A 1 171 ? -8.956 -17.248 -7.717 1.00 92.94 171 ILE A CA 1
ATOM 1327 C C . ILE A 1 171 ? -7.443 -17.438 -7.587 1.00 92.94 171 ILE A C 1
ATOM 1329 O O . ILE A 1 171 ? -6.956 -17.820 -6.525 1.00 92.94 171 ILE A O 1
ATOM 1333 N N . ILE A 1 172 ? -6.700 -17.186 -8.669 1.00 93.00 172 ILE A N 1
ATOM 1334 C CA . ILE A 1 172 ? -5.247 -17.368 -8.734 1.00 93.00 172 ILE A CA 1
ATOM 1335 C C . ILE A 1 172 ? -4.595 -16.021 -9.025 1.00 93.00 172 ILE A C 1
ATOM 1337 O O . ILE A 1 172 ? -4.493 -15.614 -10.182 1.00 93.00 172 ILE A O 1
ATOM 1341 N N . SER A 1 173 ? -4.129 -15.342 -7.978 1.00 94.19 173 SER A N 1
ATOM 1342 C CA . SER A 1 173 ? -3.441 -14.057 -8.109 1.00 94.19 173 SER A CA 1
ATOM 1343 C C . SER A 1 173 ? -2.235 -14.160 -9.056 1.00 94.19 173 SER A C 1
ATOM 1345 O O . SER A 1 173 ? -1.430 -15.090 -8.920 1.00 94.19 173 SER A O 1
ATOM 1347 N N . PRO A 1 174 ? -2.066 -13.217 -10.000 1.00 94.19 174 PRO A N 1
ATOM 1348 C CA . PRO A 1 174 ? -0.912 -13.204 -10.885 1.00 94.19 174 PRO A CA 1
ATOM 1349 C C . PRO A 1 174 ? 0.375 -12.971 -10.090 1.00 94.19 174 PRO A C 1
ATOM 1351 O O . PRO A 1 174 ? 0.384 -12.269 -9.076 1.00 94.19 174 PRO A O 1
ATOM 1354 N N . LEU A 1 175 ? 1.464 -13.557 -10.585 1.00 94.62 175 LEU A N 1
ATOM 1355 C CA . LEU A 1 175 ? 2.803 -13.397 -10.033 1.00 94.62 175 LEU A CA 1
ATOM 1356 C C . LEU A 1 175 ? 3.557 -12.313 -10.806 1.00 94.62 175 LEU A C 1
ATOM 1358 O O . LEU A 1 175 ? 3.707 -12.405 -12.023 1.00 94.62 175 LEU A O 1
ATOM 1362 N N . VAL A 1 176 ? 4.072 -11.320 -10.091 1.00 95.25 176 VAL A N 1
ATOM 1363 C CA . VAL A 1 176 ? 4.994 -10.314 -10.616 1.00 95.25 176 VAL A CA 1
ATOM 1364 C C . VAL A 1 176 ? 6.364 -10.552 -10.006 1.00 95.25 176 VAL A C 1
ATOM 1366 O O . VAL A 1 176 ? 6.532 -10.533 -8.789 1.00 95.25 176 VAL A O 1
ATOM 1369 N N . THR A 1 177 ? 7.357 -10.763 -10.862 1.00 95.50 177 THR A N 1
ATOM 1370 C CA . THR A 1 177 ? 8.752 -10.892 -10.445 1.00 95.50 177 THR A CA 1
ATOM 1371 C C . THR A 1 177 ? 9.510 -9.636 -10.834 1.00 95.50 177 THR A C 1
ATOM 1373 O O . THR A 1 177 ? 9.532 -9.247 -12.000 1.00 95.50 177 THR A O 1
ATOM 1376 N N . VAL A 1 178 ? 10.131 -9.002 -9.848 1.00 95.56 178 VAL A N 1
ATOM 1377 C CA . VAL A 1 178 ? 10.880 -7.759 -10.006 1.00 95.56 178 VAL A CA 1
ATOM 1378 C C . VAL A 1 178 ? 12.349 -8.053 -9.762 1.00 95.56 178 VAL A C 1
ATOM 1380 O O . VAL A 1 178 ? 12.702 -8.635 -8.741 1.00 95.56 178 VAL A O 1
ATOM 1383 N N . PHE A 1 179 ? 13.198 -7.633 -10.696 1.00 94.00 179 PHE A N 1
ATOM 1384 C CA . PHE A 1 179 ? 14.648 -7.724 -10.570 1.00 94.00 179 PHE A CA 1
ATOM 1385 C C . PHE A 1 179 ? 15.226 -6.317 -10.453 1.00 94.00 179 PHE A C 1
ATOM 1387 O O . PHE A 1 179 ? 15.154 -5.520 -11.387 1.00 94.00 179 PHE A O 1
ATOM 1394 N N . SER A 1 180 ? 15.775 -6.022 -9.285 1.00 92.38 180 SER A N 1
ATOM 1395 C CA . SER A 1 180 ? 16.507 -4.804 -8.980 1.00 92.38 180 SER A CA 1
ATOM 1396 C C . SER A 1 180 ? 18.006 -5.024 -9.133 1.00 92.38 180 SER A C 1
ATOM 1398 O O . SER A 1 180 ? 18.523 -6.134 -9.001 1.00 92.38 180 SER A O 1
ATOM 1400 N N . PHE A 1 181 ? 18.701 -3.930 -9.401 1.00 90.38 181 PHE A N 1
ATOM 1401 C CA . PHE A 1 181 ? 20.137 -3.884 -9.626 1.00 90.38 181 PHE A CA 1
ATOM 1402 C C . PHE A 1 181 ? 20.828 -2.852 -8.725 1.00 90.38 181 PHE A C 1
ATOM 1404 O O . PHE A 1 181 ? 21.934 -2.413 -9.025 1.00 90.38 181 PHE A O 1
ATOM 1411 N N . LEU A 1 182 ? 20.180 -2.460 -7.629 1.00 89.88 182 LEU A N 1
ATOM 1412 C CA . LEU A 1 182 ? 20.708 -1.498 -6.664 1.00 89.88 182 LEU A CA 1
ATOM 1413 C C . LEU A 1 182 ? 21.962 -2.052 -5.979 1.00 89.88 182 LEU A C 1
ATOM 1415 O O . LEU A 1 182 ? 22.008 -3.239 -5.641 1.00 89.88 182 LEU A O 1
ATOM 1419 N N . SER A 1 183 ? 22.970 -1.209 -5.754 1.00 86.00 183 SER A N 1
ATOM 1420 C CA . SER A 1 183 ? 24.127 -1.593 -4.947 1.00 86.00 183 SER A CA 1
ATOM 1421 C C . SER A 1 183 ? 23.810 -1.554 -3.446 1.00 86.00 183 SER A C 1
ATOM 1423 O O . SER A 1 183 ? 22.858 -0.925 -2.985 1.00 86.00 183 SER A O 1
ATOM 1425 N N . CYS A 1 184 ? 24.650 -2.216 -2.649 1.00 81.50 184 CYS A N 1
ATOM 1426 C CA . CYS A 1 184 ? 24.537 -2.235 -1.188 1.00 81.50 184 CYS A CA 1
ATOM 1427 C C . CYS A 1 184 ? 25.107 -0.971 -0.504 1.00 81.50 184 CYS A C 1
ATOM 1429 O O . CYS A 1 184 ? 25.359 -0.999 0.703 1.00 81.50 184 CYS A O 1
ATOM 1431 N N . TYR A 1 185 ? 25.354 0.120 -1.239 1.00 79.19 185 TYR A N 1
ATOM 1432 C CA . TYR A 1 185 ? 26.088 1.285 -0.734 1.00 79.19 185 TYR A CA 1
ATOM 1433 C C . TYR A 1 185 ? 25.316 2.595 -0.892 1.00 79.19 185 TYR A C 1
ATOM 1435 O O . TYR A 1 185 ? 24.532 2.777 -1.820 1.00 79.19 185 TYR A O 1
ATOM 1443 N N . GLY A 1 186 ? 25.587 3.533 0.022 1.00 83.50 186 GLY A N 1
ATOM 1444 C CA . GLY A 1 186 ? 25.054 4.893 -0.032 1.00 83.50 186 GLY A CA 1
ATOM 1445 C C . GLY A 1 186 ? 23.528 4.937 -0.116 1.00 83.50 186 GLY A C 1
ATOM 1446 O O . GLY A 1 186 ? 22.834 4.186 0.573 1.00 83.50 186 GLY A O 1
ATOM 1447 N N . ASP A 1 187 ? 23.023 5.814 -0.980 1.00 85.62 187 ASP A N 1
ATOM 1448 C CA . ASP A 1 187 ? 21.587 6.045 -1.154 1.00 85.62 187 ASP A CA 1
ATOM 1449 C C . ASP A 1 187 ? 20.860 4.840 -1.776 1.00 85.62 187 ASP A C 1
ATOM 1451 O O . ASP A 1 187 ? 19.697 4.593 -1.456 1.00 85.62 187 ASP A O 1
ATOM 1455 N N . GLU A 1 188 ? 21.543 4.036 -2.600 1.00 87.94 188 GLU A N 1
ATOM 1456 C CA . GLU A 1 188 ? 20.949 2.854 -3.243 1.00 87.94 188 GLU A CA 1
ATOM 1457 C C . GLU A 1 188 ? 20.562 1.775 -2.231 1.00 87.94 188 GLU A C 1
ATOM 1459 O O . GLU A 1 188 ? 19.549 1.095 -2.411 1.00 87.94 188 GLU A O 1
ATOM 1464 N N . ARG A 1 189 ? 21.292 1.678 -1.111 1.00 87.69 189 ARG A N 1
ATOM 1465 C CA . ARG A 1 189 ? 20.887 0.811 -0.001 1.00 87.69 189 ARG A CA 1
ATOM 1466 C C . ARG A 1 189 ? 19.530 1.239 0.560 1.00 87.69 189 ARG A C 1
ATOM 1468 O O . ARG A 1 189 ? 18.660 0.397 0.744 1.00 87.69 189 ARG A O 1
ATOM 1475 N N . GLY A 1 190 ? 19.329 2.537 0.789 1.00 89.88 190 GLY A N 1
ATOM 1476 C CA . GLY A 1 190 ? 18.052 3.063 1.279 1.00 89.88 190 GLY A CA 1
ATOM 1477 C C . GLY A 1 190 ? 16.912 2.882 0.271 1.00 89.88 190 GLY A C 1
ATOM 1478 O O . GLY A 1 190 ? 15.778 2.625 0.665 1.00 89.88 190 GLY A O 1
ATOM 1479 N N . MET A 1 191 ? 17.205 2.967 -1.030 1.00 92.50 191 MET A N 1
ATOM 1480 C CA . MET A 1 191 ? 16.235 2.639 -2.083 1.00 92.50 191 MET A CA 1
ATOM 1481 C C . MET A 1 191 ? 15.847 1.154 -2.055 1.00 92.50 191 MET A C 1
ATOM 1483 O O . MET A 1 191 ? 14.685 0.819 -2.277 1.00 92.50 191 MET A O 1
ATOM 1487 N N . MET A 1 192 ? 16.805 0.267 -1.771 1.00 92.69 192 MET A N 1
ATOM 1488 C CA . MET A 1 192 ? 16.568 -1.172 -1.656 1.00 92.69 192 MET A CA 1
ATOM 1489 C C . MET A 1 192 ? 15.718 -1.512 -0.425 1.00 92.69 192 MET A C 1
ATOM 1491 O O . MET A 1 192 ? 14.851 -2.378 -0.521 1.00 92.69 192 MET A O 1
ATOM 1495 N N . GLU A 1 193 ? 15.917 -0.812 0.697 1.00 93.31 193 GLU A N 1
ATOM 1496 C CA . GLU A 1 193 ? 15.064 -0.923 1.892 1.00 93.31 193 GLU A CA 1
ATOM 1497 C C . GLU A 1 193 ? 13.617 -0.523 1.568 1.00 93.31 193 GLU A C 1
ATOM 1499 O O . GLU A 1 193 ? 12.697 -1.314 1.787 1.00 93.31 193 GLU A O 1
ATOM 1504 N N . ASP A 1 194 ? 13.416 0.652 0.956 1.00 95.19 194 ASP A N 1
ATOM 1505 C CA . ASP A 1 194 ? 12.077 1.118 0.571 1.00 95.19 194 ASP A CA 1
ATOM 1506 C C . ASP A 1 194 ? 11.393 0.156 -0.415 1.00 95.19 194 ASP A C 1
ATOM 1508 O O . ASP A 1 194 ? 10.200 -0.132 -0.290 1.00 95.19 194 ASP A O 1
ATOM 1512 N N . ALA A 1 195 ? 12.139 -0.348 -1.405 1.00 95.25 195 ALA A N 1
ATOM 1513 C CA . ALA A 1 195 ? 11.624 -1.286 -2.395 1.00 95.25 195 ALA A CA 1
ATOM 1514 C C . ALA A 1 195 ? 11.245 -2.629 -1.758 1.00 95.25 195 ALA A C 1
ATOM 1516 O O . ALA A 1 195 ? 10.161 -3.141 -2.036 1.00 95.25 195 ALA A O 1
ATOM 1517 N N . GLY A 1 196 ? 12.098 -3.181 -0.889 1.00 95.00 196 GLY A N 1
ATOM 1518 C CA . GLY A 1 196 ? 11.840 -4.443 -0.196 1.00 95.00 196 GLY A CA 1
ATOM 1519 C C . GLY A 1 196 ? 10.536 -4.406 0.604 1.00 95.00 196 GLY A C 1
ATOM 1520 O O . GLY A 1 196 ? 9.671 -5.260 0.407 1.00 95.00 196 GLY A O 1
ATOM 1521 N N . GLU A 1 197 ? 10.349 -3.371 1.425 1.00 94.00 197 GLU A N 1
ATOM 1522 C CA . GLU A 1 197 ? 9.121 -3.168 2.210 1.00 94.00 197 GLU A CA 1
ATOM 1523 C C . GLU A 1 197 ? 7.890 -2.920 1.319 1.00 94.00 197 GLU A C 1
ATOM 1525 O O . GLU A 1 197 ? 6.789 -3.432 1.567 1.00 94.00 197 GLU A O 1
ATOM 1530 N N . CYS A 1 198 ? 8.057 -2.152 0.240 1.00 95.69 198 CYS A N 1
ATOM 1531 C CA . CYS A 1 198 ? 6.981 -1.881 -0.706 1.00 95.69 198 CYS A CA 1
ATOM 1532 C C . CYS A 1 198 ? 6.481 -3.160 -1.390 1.00 95.69 198 CYS A C 1
ATOM 1534 O O . CYS A 1 198 ? 5.279 -3.429 -1.390 1.00 95.69 198 CYS A O 1
ATOM 1536 N N . TRP A 1 199 ? 7.381 -3.955 -1.974 1.00 96.38 199 TRP A N 1
ATOM 1537 C CA . TRP A 1 199 ? 6.999 -5.166 -2.702 1.00 96.38 199 TRP A CA 1
ATOM 1538 C C . TRP A 1 199 ? 6.456 -6.252 -1.772 1.00 96.38 199 TRP A C 1
ATOM 1540 O O . TRP A 1 199 ? 5.497 -6.923 -2.147 1.00 96.38 199 TRP A O 1
ATOM 1550 N N . ALA A 1 200 ? 6.985 -6.367 -0.549 1.00 93.88 200 ALA A N 1
ATOM 1551 C CA . ALA A 1 200 ? 6.462 -7.287 0.460 1.00 93.88 200 ALA A CA 1
ATOM 1552 C C . ALA A 1 200 ? 5.027 -6.938 0.893 1.00 93.88 200 ALA A C 1
ATOM 1554 O O . ALA A 1 200 ? 4.208 -7.830 1.094 1.00 93.88 200 ALA A O 1
ATOM 1555 N N . SER A 1 201 ? 4.697 -5.647 1.005 1.00 93.06 201 SER A N 1
ATOM 1556 C CA . SER A 1 201 ? 3.367 -5.200 1.448 1.00 93.06 201 SER A CA 1
ATOM 1557 C C . SER A 1 201 ? 2.335 -5.045 0.322 1.00 93.06 201 SER A C 1
ATOM 1559 O O . SER A 1 201 ? 1.152 -4.831 0.601 1.00 93.06 201 SER A O 1
ATOM 1561 N N . LEU A 1 202 ? 2.742 -5.160 -0.948 1.00 95.38 202 LEU A N 1
ATOM 1562 C CA . LEU A 1 202 ? 1.880 -4.890 -2.102 1.00 95.38 202 LEU A CA 1
ATOM 1563 C C . LEU A 1 202 ? 0.630 -5.783 -2.123 1.00 95.38 202 LEU A C 1
ATOM 1565 O O . LEU A 1 202 ? -0.476 -5.278 -2.318 1.00 95.38 202 LEU A O 1
ATOM 1569 N N . GLN A 1 203 ? 0.801 -7.088 -1.897 1.00 93.69 203 GLN A N 1
ATOM 1570 C CA . GLN A 1 203 ? -0.285 -8.073 -1.944 1.00 93.69 203 GLN A CA 1
ATOM 1571 C C . GLN A 1 203 ? -1.393 -7.753 -0.928 1.00 93.69 203 GLN A C 1
ATOM 1573 O O . GLN A 1 203 ? -2.584 -7.846 -1.241 1.00 93.69 203 GLN A O 1
ATOM 1578 N N . ASP A 1 204 ? -1.002 -7.331 0.275 1.00 93.00 204 ASP A N 1
ATOM 1579 C CA . ASP A 1 204 ? -1.933 -7.041 1.363 1.00 93.00 204 ASP A CA 1
ATOM 1580 C C . ASP A 1 204 ? -2.565 -5.655 1.234 1.00 93.00 204 ASP A C 1
ATOM 1582 O O . ASP A 1 204 ? -3.731 -5.467 1.597 1.00 93.00 204 ASP A O 1
ATOM 1586 N N . ARG A 1 205 ? -1.836 -4.685 0.676 1.00 94.19 205 ARG A N 1
ATOM 1587 C CA . ARG A 1 205 ? -2.271 -3.284 0.607 1.00 94.19 205 ARG A CA 1
ATOM 1588 C C . ARG A 1 205 ? -3.006 -2.922 -0.674 1.00 94.19 205 ARG A C 1
ATOM 1590 O O . ARG A 1 205 ? -3.790 -1.979 -0.645 1.00 94.19 205 ARG A O 1
ATOM 1597 N N . VAL A 1 206 ? -2.797 -3.634 -1.782 1.00 97.62 206 VAL A N 1
ATOM 1598 C CA . VAL A 1 206 ? -3.311 -3.226 -3.099 1.00 97.62 206 VAL A CA 1
ATOM 1599 C C . VAL A 1 206 ? -4.205 -4.297 -3.712 1.00 97.62 206 VAL A C 1
ATOM 1601 O O . VAL A 1 206 ? -3.837 -5.462 -3.834 1.00 97.62 206 VAL A O 1
ATOM 1604 N N . LEU A 1 207 ? -5.392 -3.874 -4.138 1.00 97.75 207 LEU A N 1
ATOM 1605 C CA . LEU A 1 207 ? -6.309 -4.669 -4.943 1.00 97.75 207 LEU A CA 1
ATOM 1606 C C . LEU A 1 207 ? -6.502 -4.026 -6.310 1.00 97.75 207 LEU A C 1
ATOM 1608 O O . LEU A 1 207 ? -6.597 -2.808 -6.429 1.00 97.75 207 LEU A O 1
ATOM 1612 N N . PHE A 1 208 ? -6.634 -4.856 -7.332 1.00 97.69 208 PHE A N 1
ATOM 1613 C CA . PHE A 1 208 ? -6.898 -4.447 -8.700 1.00 97.69 208 PHE A CA 1
ATOM 1614 C C . PHE A 1 208 ? -8.313 -4.845 -9.097 1.00 97.69 208 PHE A C 1
ATOM 1616 O O . PHE A 1 208 ? -8.832 -5.877 -8.667 1.00 97.69 208 PHE A O 1
ATOM 1623 N N . LYS A 1 209 ? -8.946 -4.018 -9.925 1.00 95.69 209 LYS A N 1
ATOM 1624 C CA . LYS A 1 209 ? -10.269 -4.274 -10.492 1.00 95.69 209 LYS A CA 1
ATOM 1625 C C . LYS A 1 209 ? -10.312 -3.802 -11.932 1.00 95.69 209 LYS A C 1
ATOM 1627 O O . LYS A 1 209 ? -10.020 -2.641 -12.205 1.00 95.69 209 LYS A O 1
ATOM 1632 N N . PHE A 1 210 ? -10.752 -4.665 -12.838 1.00 93.25 210 PHE A N 1
ATOM 1633 C CA . PHE A 1 210 ? -10.990 -4.257 -14.216 1.00 93.25 210 PHE A CA 1
ATOM 1634 C C . PHE A 1 210 ? -12.351 -3.598 -14.377 1.00 93.25 210 PHE A C 1
ATOM 1636 O O . PHE A 1 210 ? -13.339 -4.010 -13.768 1.00 93.25 210 PHE A O 1
ATOM 1643 N N . LEU A 1 211 ? -12.392 -2.565 -15.212 1.00 90.81 211 LEU A N 1
ATOM 1644 C CA . LEU A 1 211 ? -13.612 -1.871 -15.594 1.00 90.81 211 LEU A CA 1
ATOM 1645 C C . LEU A 1 211 ? -13.774 -1.919 -17.108 1.00 90.81 211 LEU A C 1
ATOM 1647 O O . LEU A 1 211 ? -12.812 -1.751 -17.853 1.00 90.81 211 LEU A O 1
ATOM 1651 N N . HIS A 1 212 ? -15.004 -2.106 -17.568 1.00 87.88 212 HIS A N 1
ATOM 1652 C CA . HIS A 1 212 ? -15.312 -2.014 -18.986 1.00 87.88 212 HIS A CA 1
ATOM 1653 C C . HIS A 1 212 ? -15.336 -0.543 -19.417 1.00 87.88 212 HIS A C 1
ATOM 1655 O O . HIS A 1 212 ? -16.143 0.236 -18.908 1.00 87.88 212 HIS A O 1
ATOM 1661 N N . SER A 1 213 ? -14.474 -0.158 -20.360 1.00 81.69 213 SER A N 1
ATOM 1662 C CA . SER A 1 213 ? -14.508 1.184 -20.943 1.00 81.69 213 SER A CA 1
ATOM 1663 C C . SER A 1 213 ? -15.697 1.311 -21.901 1.00 81.69 213 SER A C 1
ATOM 1665 O O . SER A 1 213 ? -15.740 0.665 -22.945 1.00 81.69 213 SER A O 1
ATOM 1667 N N . THR A 1 214 ? -16.683 2.139 -21.547 1.00 65.81 214 THR A N 1
ATOM 1668 C CA . THR A 1 214 ? -17.940 2.297 -22.303 1.00 65.81 214 THR A CA 1
ATOM 1669 C C . THR A 1 214 ? -17.888 3.375 -23.391 1.00 65.81 214 THR A C 1
ATOM 1671 O O . THR A 1 214 ? -18.888 3.589 -24.074 1.00 65.81 214 THR A O 1
ATOM 1674 N N . SER A 1 215 ? -16.770 4.094 -23.549 1.00 59.44 215 SER A N 1
ATOM 1675 C CA . SER A 1 215 ? -16.664 5.238 -24.467 1.00 59.44 215 SER A CA 1
ATOM 1676 C C . SER A 1 215 ? -15.867 4.899 -25.727 1.00 59.44 215 SER A C 1
ATOM 1678 O O . SER A 1 215 ? -14.724 4.457 -25.650 1.00 59.44 215 SER A O 1
ATOM 1680 N N . SER A 1 216 ? -16.444 5.194 -26.897 1.00 51.38 216 SER A N 1
ATOM 1681 C CA . SER A 1 216 ? -15.782 5.134 -28.210 1.00 51.38 216 SER A CA 1
ATOM 1682 C C . SER A 1 216 ? -14.784 6.277 -28.447 1.00 51.38 216 SER A C 1
ATOM 1684 O O . SER A 1 216 ? -14.106 6.298 -29.470 1.00 51.38 216 SER A O 1
ATOM 1686 N N . VAL A 1 217 ? -14.696 7.240 -27.521 1.00 48.94 217 VAL A N 1
ATOM 1687 C CA . VAL A 1 217 ? -13.741 8.361 -27.533 1.00 48.94 217 VAL A CA 1
ATOM 1688 C C . VAL A 1 217 ? -12.619 8.052 -26.537 1.00 48.94 217 VAL A C 1
ATOM 1690 O O . VAL A 1 217 ? -12.362 8.793 -25.592 1.00 48.94 217 VAL A O 1
ATOM 1693 N N . ALA A 1 218 ? -12.009 6.878 -26.670 1.00 49.44 218 ALA A N 1
ATOM 1694 C CA . ALA A 1 218 ? -10.926 6.442 -25.802 1.00 49.44 218 ALA A CA 1
ATOM 1695 C C . ALA A 1 218 ? -9.632 7.163 -26.199 1.00 49.44 218 ALA A C 1
ATOM 1697 O O . ALA A 1 218 ? -8.860 6.655 -27.005 1.00 49.44 218 ALA A O 1
ATOM 1698 N N . SER A 1 219 ? -9.394 8.361 -25.663 1.00 48.47 219 SER A N 1
ATOM 1699 C CA . SER A 1 219 ? -8.049 8.946 -25.695 1.00 48.47 219 SER A CA 1
ATOM 1700 C C . SER A 1 219 ? -7.296 8.796 -24.378 1.00 48.47 219 SER A C 1
ATOM 1702 O O . SER A 1 219 ? -6.084 8.981 -24.388 1.00 48.47 219 SER A O 1
ATOM 1704 N N . VAL A 1 220 ? -7.939 8.399 -23.268 1.00 54.59 220 VAL A N 1
ATOM 1705 C CA . VAL A 1 220 ? -7.193 8.061 -22.046 1.00 54.59 220 VAL A CA 1
ATOM 1706 C C . VAL A 1 220 ? -7.926 7.024 -21.176 1.00 54.59 220 VAL A C 1
ATOM 1708 O O . VAL A 1 220 ? -8.848 7.346 -20.429 1.00 54.59 220 VAL A O 1
ATOM 1711 N N . CYS A 1 221 ? -7.502 5.760 -21.253 1.00 64.62 221 CYS A N 1
ATOM 1712 C CA . CYS A 1 221 ? -7.814 4.729 -20.258 1.00 64.62 221 CYS A CA 1
ATOM 1713 C C . CYS A 1 221 ? -6.942 4.977 -19.016 1.00 64.62 221 CYS A C 1
ATOM 1715 O O . CYS A 1 221 ? -5.911 4.335 -18.853 1.00 64.62 221 CYS A O 1
ATOM 1717 N N . VAL A 1 222 ? -7.296 5.962 -18.183 1.00 82.06 222 VAL A N 1
ATOM 1718 C CA . VAL A 1 222 ? -6.515 6.295 -16.977 1.00 82.06 222 VAL A CA 1
ATOM 1719 C C . VAL A 1 222 ? -6.922 5.370 -15.832 1.00 82.06 222 VAL A C 1
ATOM 1721 O O . VAL A 1 222 ? -8.096 5.385 -15.453 1.00 82.06 222 VAL A O 1
ATOM 1724 N N . PRO A 1 223 ? -5.993 4.596 -15.247 1.00 90.25 223 PRO A N 1
ATOM 1725 C CA . PRO A 1 223 ? -6.263 3.879 -14.012 1.00 90.25 223 PRO A CA 1
ATOM 1726 C C . PRO A 1 223 ? -6.598 4.852 -12.878 1.00 90.25 223 PRO A C 1
ATOM 1728 O O . PRO A 1 223 ? -5.922 5.866 -12.703 1.00 90.25 223 PRO A O 1
ATOM 1731 N N . THR A 1 224 ? -7.620 4.543 -12.085 1.00 91.75 224 THR A N 1
ATOM 1732 C CA . THR A 1 224 ? -7.997 5.351 -10.918 1.00 91.75 224 THR A CA 1
ATOM 1733 C C . THR A 1 224 ? -7.670 4.615 -9.632 1.00 91.75 224 THR A C 1
ATOM 1735 O O . THR A 1 224 ? -7.893 3.413 -9.514 1.00 91.75 224 THR A O 1
ATOM 1738 N N . VAL A 1 225 ? -7.147 5.342 -8.647 1.00 93.62 225 VAL A N 1
ATOM 1739 C CA . VAL A 1 225 ? -6.812 4.798 -7.327 1.00 93.62 225 VAL A CA 1
ATOM 1740 C C . VAL A 1 225 ? -7.793 5.354 -6.302 1.00 93.62 225 VAL A C 1
ATOM 1742 O O . VAL A 1 225 ? -8.082 6.549 -6.287 1.00 93.62 225 VAL A O 1
ATOM 1745 N N . SER A 1 226 ? -8.323 4.478 -5.456 1.00 92.75 226 SER A N 1
ATOM 1746 C CA . SER A 1 226 ? -9.255 4.813 -4.377 1.00 92.75 226 SER A CA 1
ATOM 1747 C C . SER A 1 226 ? -8.911 4.032 -3.109 1.00 92.75 226 SER A C 1
ATOM 1749 O O . SER A 1 226 ? -8.097 3.110 -3.155 1.00 92.75 226 SER A O 1
ATOM 1751 N N . GLY A 1 227 ? -9.537 4.386 -1.987 1.00 90.62 227 GLY A N 1
ATOM 1752 C CA . GLY A 1 227 ? -9.276 3.772 -0.686 1.00 90.62 227 GLY A CA 1
ATOM 1753 C C . GLY A 1 227 ? -8.377 4.634 0.190 1.00 90.62 227 GLY A C 1
ATOM 1754 O O . GLY A 1 227 ? -8.304 5.852 0.017 1.00 90.62 227 GLY A O 1
ATOM 1755 N N . ASP A 1 228 ? -7.717 3.991 1.143 1.00 84.81 228 ASP A N 1
ATOM 1756 C CA . ASP A 1 228 ? -6.818 4.636 2.091 1.00 84.81 228 ASP A CA 1
ATOM 1757 C C . ASP A 1 228 ? -5.446 3.953 2.101 1.00 84.81 228 ASP A C 1
ATOM 1759 O O . ASP A 1 228 ? -5.176 3.002 1.368 1.00 84.81 228 ASP A O 1
ATOM 1763 N N . ARG A 1 229 ? -4.545 4.456 2.941 1.00 80.50 229 ARG A N 1
ATOM 1764 C CA . ARG A 1 229 ? -3.162 3.985 3.004 1.00 80.50 229 ARG A CA 1
ATOM 1765 C C . ARG A 1 229 ? -3.031 2.512 3.408 1.00 80.50 229 ARG A C 1
ATOM 1767 O O . ARG A 1 229 ? -2.040 1.879 3.045 1.00 80.50 229 ARG A O 1
ATOM 1774 N N . SER A 1 230 ? -3.990 1.976 4.158 1.00 83.81 230 SER A N 1
ATOM 1775 C CA . SER A 1 230 ? -4.007 0.570 4.563 1.00 83.81 230 SER A CA 1
ATOM 1776 C C . SER A 1 230 ? -4.503 -0.340 3.440 1.00 83.81 230 SER A C 1
ATOM 1778 O O . SER A 1 230 ? -3.978 -1.441 3.276 1.00 83.81 230 SER A O 1
ATOM 1780 N N . LYS A 1 231 ? -5.463 0.134 2.635 1.00 91.38 231 LYS A N 1
ATOM 1781 C CA . LYS A 1 231 ? -6.055 -0.638 1.543 1.00 91.38 231 LYS A CA 1
ATOM 1782 C C . LYS A 1 231 ? -6.422 0.252 0.357 1.00 91.38 231 LYS A C 1
ATOM 1784 O O . LYS A 1 231 ? -7.374 1.032 0.408 1.00 91.38 231 LYS A O 1
ATOM 1789 N N . LEU A 1 232 ? -5.692 0.072 -0.739 1.00 95.12 232 LEU A N 1
ATOM 1790 C CA . LEU A 1 232 ? -5.907 0.747 -2.013 1.00 95.12 232 LEU A CA 1
ATOM 1791 C C . LEU A 1 232 ? -6.618 -0.171 -3.005 1.00 95.12 232 LEU A C 1
ATOM 1793 O O . LEU A 1 232 ? -6.345 -1.371 -3.082 1.00 95.12 232 LEU A O 1
ATOM 1797 N N . ILE A 1 233 ? -7.502 0.418 -3.806 1.00 97.19 233 ILE A N 1
ATOM 1798 C CA . ILE A 1 233 ? -8.161 -0.236 -4.935 1.00 97.19 233 ILE A CA 1
ATOM 1799 C C . ILE A 1 233 ? -7.803 0.526 -6.207 1.00 97.19 233 ILE A C 1
ATOM 1801 O O . ILE A 1 233 ? -8.168 1.695 -6.368 1.00 97.19 233 ILE A O 1
ATOM 1805 N N . VAL A 1 234 ? -7.112 -0.163 -7.111 1.00 97.19 234 VAL A N 1
ATOM 1806 C CA . VAL A 1 234 ? -6.694 0.312 -8.428 1.00 97.19 234 VAL A CA 1
ATOM 1807 C C . VAL A 1 234 ? -7.692 -0.195 -9.459 1.00 97.19 234 VAL A C 1
ATOM 1809 O O . VAL A 1 234 ? -7.807 -1.393 -9.718 1.00 97.19 234 VAL A O 1
ATOM 1812 N N . GLN A 1 235 ? -8.440 0.724 -10.045 1.00 95.12 235 GLN A N 1
ATOM 1813 C CA . GLN A 1 235 ? -9.401 0.427 -11.091 1.00 95.12 235 GLN A CA 1
ATOM 1814 C C . GLN A 1 235 ? -8.756 0.662 -12.449 1.00 95.12 235 GLN A C 1
ATOM 1816 O O . GLN A 1 235 ? -8.315 1.768 -12.753 1.00 95.12 235 GLN A O 1
ATOM 1821 N N . VAL A 1 236 ? -8.710 -0.382 -13.265 1.00 93.62 236 VAL A N 1
ATOM 1822 C CA . VAL A 1 236 ? -8.028 -0.382 -14.555 1.00 93.62 236 VAL A CA 1
ATOM 1823 C C . VAL A 1 236 ? -9.083 -0.489 -15.660 1.00 93.62 236 VAL A C 1
ATOM 1825 O O . VAL A 1 236 ? -9.692 -1.552 -15.824 1.00 93.62 236 VAL A O 1
ATOM 1828 N N . PRO A 1 237 ? -9.365 0.599 -16.396 1.00 91.19 237 PRO A N 1
ATOM 1829 C CA . PRO A 1 237 ? -10.302 0.562 -17.510 1.00 91.19 237 PRO A CA 1
ATOM 1830 C C . PRO A 1 237 ? -9.698 -0.182 -18.704 1.00 91.19 237 PRO A C 1
ATOM 1832 O O . PRO A 1 237 ? -8.582 0.113 -19.127 1.00 91.19 237 PRO A O 1
ATOM 1835 N N . LEU A 1 238 ? -10.458 -1.118 -19.270 1.00 89.19 238 LEU A N 1
ATOM 1836 C CA . LEU A 1 238 ? -10.052 -1.932 -20.413 1.00 89.19 238 LEU A CA 1
ATOM 1837 C C . LEU A 1 238 ? -10.959 -1.695 -21.632 1.00 89.19 238 LEU A C 1
ATOM 1839 O O . LEU A 1 238 ? -12.175 -1.529 -21.470 1.00 89.19 238 LEU A O 1
ATOM 1843 N N . PRO A 1 239 ? -10.403 -1.728 -22.857 1.00 86.88 239 PRO A N 1
ATOM 1844 C CA . PRO A 1 239 ? -11.178 -1.773 -24.093 1.00 86.88 239 PRO A CA 1
ATOM 1845 C C . PRO A 1 239 ? -12.124 -2.978 -24.152 1.00 86.88 239 PRO A C 1
ATOM 1847 O O . PRO A 1 239 ? -11.856 -4.027 -23.566 1.00 86.88 239 PRO A O 1
ATOM 1850 N N . HIS A 1 240 ? -13.206 -2.846 -24.922 1.00 85.88 240 HIS A N 1
ATOM 1851 C CA . HIS A 1 240 ? -14.227 -3.887 -25.061 1.00 85.88 240 HIS A CA 1
ATOM 1852 C C . HIS A 1 240 ? -13.665 -5.247 -25.502 1.00 85.88 240 HIS A C 1
ATOM 1854 O O . HIS A 1 240 ? -14.032 -6.268 -24.925 1.00 85.88 240 HIS A O 1
ATOM 1860 N N . SER A 1 241 ? -12.758 -5.258 -26.487 1.00 84.38 241 SER A N 1
ATOM 1861 C CA . SER A 1 241 ? -12.145 -6.482 -27.022 1.00 84.38 241 SER A CA 1
ATOM 1862 C C . SER A 1 241 ? -11.410 -7.277 -25.942 1.00 84.38 241 SER A C 1
ATOM 1864 O O . SER A 1 241 ? -11.634 -8.474 -25.800 1.00 84.38 241 SER A O 1
ATOM 1866 N N . ILE A 1 242 ? -10.604 -6.594 -25.128 1.00 87.69 242 ILE A N 1
ATOM 1867 C CA . ILE A 1 242 ? -9.853 -7.203 -24.026 1.00 87.69 242 ILE A CA 1
ATOM 1868 C C . ILE A 1 242 ? -10.805 -7.620 -22.898 1.00 87.69 242 ILE A C 1
ATOM 1870 O O . ILE A 1 242 ? -10.710 -8.728 -22.375 1.00 87.69 242 ILE A O 1
ATOM 1874 N N . TYR A 1 243 ? -11.765 -6.760 -22.539 1.00 89.31 243 TYR A N 1
ATOM 1875 C CA . TYR A 1 243 ? -12.686 -7.015 -21.428 1.00 89.31 243 TYR A CA 1
ATOM 1876 C C . TYR A 1 243 ? -13.548 -8.266 -21.648 1.00 89.31 243 TYR A C 1
ATOM 1878 O O . TYR A 1 243 ? -13.849 -8.986 -20.696 1.00 89.31 243 TYR A O 1
ATOM 1886 N N . GLN A 1 244 ? -13.943 -8.550 -22.894 1.00 88.38 244 GLN A N 1
ATOM 1887 C CA . GLN A 1 244 ? -14.713 -9.752 -23.217 1.00 88.38 244 GLN A CA 1
ATOM 1888 C C . GLN A 1 244 ? -13.929 -11.048 -22.974 1.00 88.38 244 GLN A C 1
ATOM 1890 O O . GLN A 1 244 ? -14.540 -12.030 -22.552 1.00 88.38 244 GLN A O 1
ATOM 1895 N N . GLY A 1 245 ? -12.607 -11.034 -23.169 1.00 87.56 245 GLY A N 1
ATOM 1896 C CA . GLY A 1 245 ? -11.733 -12.197 -22.982 1.00 87.56 245 GLY A CA 1
ATOM 1897 C C . GLY A 1 245 ? -11.469 -12.587 -21.522 1.00 87.56 245 GLY A C 1
ATOM 1898 O O . GLY A 1 245 ? -10.916 -13.652 -21.270 1.00 87.56 245 GLY A O 1
ATOM 1899 N N . LEU A 1 246 ? -11.865 -11.758 -20.550 1.00 90.56 246 LEU A N 1
ATOM 1900 C CA . LEU A 1 246 ? -11.671 -12.042 -19.123 1.00 90.56 246 LEU A CA 1
ATOM 1901 C C . LEU A 1 246 ? -12.600 -13.154 -18.601 1.00 90.56 246 LEU A C 1
ATOM 1903 O O . LEU A 1 246 ? -13.611 -13.484 -19.217 1.00 90.56 246 LEU A O 1
ATOM 1907 N N . SER A 1 247 ? -12.313 -13.697 -17.414 1.00 91.62 247 SER A N 1
ATOM 1908 C CA . SER A 1 247 ? -13.237 -14.594 -16.703 1.00 91.62 247 SER A CA 1
ATOM 1909 C C . SER A 1 247 ? -14.550 -13.882 -16.334 1.00 91.62 247 SER A C 1
ATOM 1911 O O . SER A 1 247 ? -14.615 -12.654 -16.217 1.00 91.62 247 SER A O 1
ATOM 1913 N N . GLU A 1 248 ? -15.627 -14.644 -16.114 1.00 91.62 248 GLU A N 1
ATOM 1914 C CA . GLU A 1 248 ? -16.913 -14.070 -15.690 1.00 91.62 248 GLU A CA 1
ATOM 1915 C C . GLU A 1 248 ? -16.807 -13.327 -14.353 1.00 91.62 248 GLU A C 1
ATOM 1917 O O . GLU A 1 248 ? -17.345 -12.225 -14.222 1.00 91.62 248 GLU A O 1
ATOM 1922 N N . SER A 1 249 ? -16.044 -13.874 -13.402 1.00 93.00 249 SER A N 1
ATOM 1923 C CA . SER A 1 249 ? -15.757 -13.222 -12.125 1.00 93.00 249 SER A CA 1
ATOM 1924 C C . SER A 1 249 ? -15.164 -11.823 -12.327 1.00 93.00 249 SER A C 1
ATOM 1926 O O . SER A 1 249 ? -15.703 -10.840 -11.809 1.00 93.00 249 SER A O 1
ATOM 1928 N N . LEU A 1 250 ? -14.095 -11.704 -13.116 1.00 93.12 250 LEU A N 1
ATOM 1929 C CA . LEU A 1 250 ? -13.425 -10.423 -13.332 1.00 93.12 250 LEU A CA 1
ATOM 1930 C C . LEU A 1 250 ? -14.341 -9.432 -14.059 1.00 93.12 250 LEU A C 1
ATOM 1932 O O . LEU A 1 250 ? -14.394 -8.261 -13.683 1.00 93.12 250 LEU A O 1
ATOM 1936 N N . ARG A 1 251 ? -15.150 -9.901 -15.022 1.00 91.75 251 ARG A N 1
ATOM 1937 C CA . ARG A 1 251 ? -16.150 -9.056 -15.700 1.00 91.75 251 ARG A CA 1
ATOM 1938 C C . ARG A 1 251 ? -17.289 -8.596 -14.789 1.00 91.75 251 ARG A C 1
ATOM 1940 O O . ARG A 1 251 ? -17.895 -7.561 -15.068 1.00 91.75 251 ARG A O 1
ATOM 1947 N N . SER A 1 252 ? -17.590 -9.335 -13.722 1.00 90.69 252 SER A N 1
ATOM 1948 C CA . SER A 1 252 ? -18.575 -8.935 -12.706 1.00 90.69 252 SER A CA 1
ATOM 1949 C C . SER A 1 252 ? -18.025 -7.888 -11.723 1.00 90.69 252 SER A C 1
ATOM 1951 O O . SER A 1 252 ? -18.759 -7.336 -10.903 1.00 90.69 252 SER A O 1
ATOM 1953 N N . GLY A 1 253 ? -16.733 -7.564 -11.838 1.00 89.25 253 GLY A N 1
ATOM 1954 C CA . GLY A 1 253 ? -16.066 -6.551 -11.037 1.00 89.25 253 GLY A CA 1
ATOM 1955 C C . GLY A 1 253 ? -15.453 -7.086 -9.746 1.00 89.25 253 GLY A C 1
ATOM 1956 O O . GLY A 1 253 ? -15.271 -6.295 -8.812 1.00 89.25 253 GLY A O 1
ATOM 1957 N N . SER A 1 254 ? -15.142 -8.386 -9.695 1.00 95.12 254 SER A N 1
ATOM 1958 C CA . SER A 1 254 ? -14.291 -8.970 -8.660 1.00 95.12 254 SER A CA 1
ATOM 1959 C C . SER A 1 254 ? -12.934 -8.268 -8.611 1.00 95.12 254 SER A C 1
ATOM 1961 O O . SER A 1 254 ? -12.357 -7.900 -9.636 1.00 95.12 254 SER A O 1
ATOM 1963 N N . THR A 1 255 ? -12.434 -8.079 -7.395 1.00 96.62 255 THR A N 1
ATOM 1964 C CA . THR A 1 255 ? -11.078 -7.595 -7.139 1.00 96.62 255 THR A CA 1
ATOM 1965 C C . THR A 1 255 ? -10.108 -8.760 -7.029 1.00 96.62 255 THR A C 1
ATOM 1967 O O . THR A 1 255 ? -10.490 -9.822 -6.542 1.00 96.62 255 THR A O 1
ATOM 1970 N N . PHE A 1 256 ? -8.848 -8.530 -7.373 1.00 96.88 256 PHE A N 1
ATOM 1971 C CA . PHE A 1 256 ? -7.762 -9.482 -7.159 1.00 96.88 256 PHE A CA 1
ATOM 1972 C C . PHE A 1 256 ? -6.521 -8.781 -6.600 1.00 96.88 256 PHE A C 1
ATOM 1974 O O . PHE A 1 256 ? -6.344 -7.577 -6.788 1.00 96.88 256 PHE A O 1
ATOM 1981 N N . SER A 1 257 ? -5.675 -9.520 -5.888 1.00 96.81 257 SER A N 1
ATOM 1982 C CA . SER A 1 257 ? -4.349 -9.059 -5.463 1.00 96.81 257 SER A CA 1
ATOM 1983 C C . SER A 1 257 ? -3.280 -9.557 -6.434 1.00 96.81 257 SER A C 1
ATOM 1985 O O . SER A 1 257 ? -3.538 -10.428 -7.261 1.00 96.81 257 SER A O 1
ATOM 1987 N N . VAL A 1 258 ? -2.069 -9.018 -6.327 1.00 96.38 258 VAL A N 1
ATOM 1988 C CA . VAL A 1 258 ? -0.904 -9.475 -7.091 1.00 96.38 258 VAL A CA 1
ATOM 1989 C C . VAL A 1 258 ? 0.123 -10.018 -6.112 1.00 96.38 258 VAL A C 1
ATOM 1991 O O . VAL A 1 258 ? 0.454 -9.346 -5.137 1.00 96.38 258 VAL A O 1
ATOM 1994 N N . ASN A 1 259 ? 0.631 -11.217 -6.383 1.00 95.19 259 ASN A N 1
ATOM 1995 C CA . ASN A 1 259 ? 1.750 -11.775 -5.636 1.00 95.19 259 ASN A CA 1
ATOM 1996 C C . ASN A 1 259 ? 3.027 -11.175 -6.215 1.00 95.19 259 ASN A C 1
ATOM 1998 O O . ASN A 1 259 ? 3.280 -11.314 -7.411 1.00 95.19 259 ASN A O 1
ATOM 2002 N N . ALA A 1 260 ? 3.820 -10.495 -5.395 1.00 95.44 260 ALA A N 1
ATOM 2003 C CA . ALA A 1 260 ? 5.067 -9.890 -5.835 1.00 95.44 260 ALA A CA 1
ATOM 2004 C C . ALA A 1 260 ? 6.263 -10.616 -5.224 1.00 95.44 260 ALA A C 1
ATOM 2006 O O . ALA A 1 260 ? 6.276 -10.925 -4.037 1.00 95.44 260 ALA A O 1
ATOM 2007 N N . VAL A 1 261 ? 7.281 -10.849 -6.045 1.00 96.19 261 VAL A N 1
ATOM 2008 C CA . VAL A 1 261 ? 8.574 -11.379 -5.617 1.00 96.19 261 VAL A CA 1
ATOM 2009 C C . VAL A 1 261 ? 9.645 -10.399 -6.066 1.00 96.19 261 VAL A C 1
ATOM 2011 O O . VAL A 1 261 ? 9.759 -10.102 -7.256 1.00 96.19 261 VAL A O 1
ATOM 2014 N N . PHE A 1 262 ? 10.421 -9.890 -5.113 1.00 96.50 262 PHE A N 1
ATOM 2015 C CA . PHE A 1 262 ? 11.441 -8.875 -5.347 1.00 96.50 262 PHE A CA 1
ATOM 2016 C C . PHE A 1 262 ? 12.838 -9.450 -5.133 1.00 96.50 262 PHE A C 1
ATOM 2018 O O . PHE A 1 262 ? 13.209 -9.800 -4.018 1.00 96.50 262 PHE A O 1
ATOM 2025 N N . TRP A 1 263 ? 13.613 -9.514 -6.208 1.00 95.00 263 TRP A N 1
ATOM 2026 C CA . TRP A 1 263 ? 15.013 -9.911 -6.195 1.00 95.00 263 TRP A CA 1
ATOM 2027 C C . TRP A 1 263 ? 15.890 -8.677 -6.334 1.00 95.00 263 TRP A C 1
ATOM 2029 O O . TRP A 1 263 ? 15.638 -7.845 -7.206 1.00 95.00 263 TRP A O 1
ATOM 2039 N N . ASN A 1 264 ? 16.968 -8.594 -5.561 1.00 93.12 264 ASN A N 1
ATOM 2040 C CA . ASN A 1 264 ? 18.059 -7.676 -5.861 1.00 93.12 264 ASN A CA 1
ATOM 2041 C C . ASN A 1 264 ? 19.259 -8.481 -6.350 1.00 93.12 264 ASN A C 1
ATOM 2043 O O . ASN A 1 264 ? 19.865 -9.236 -5.596 1.00 93.12 264 ASN A O 1
ATOM 2047 N N . LEU A 1 265 ? 19.576 -8.341 -7.633 1.00 87.88 265 LEU A N 1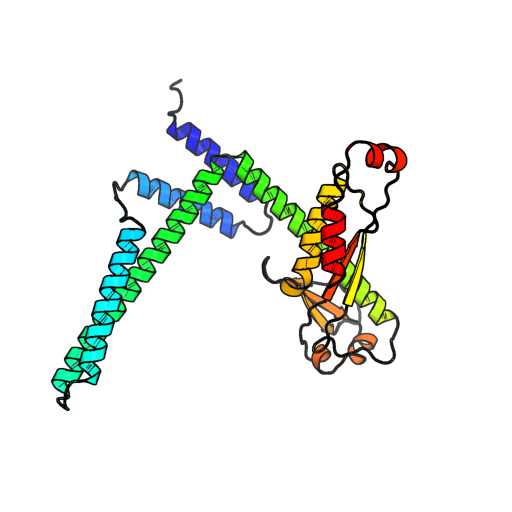
ATOM 2048 C CA . LEU A 1 265 ? 20.723 -8.999 -8.254 1.00 87.88 265 LEU A CA 1
ATOM 2049 C C . LEU A 1 265 ? 22.029 -8.252 -7.968 1.00 87.88 265 LEU A C 1
ATOM 2051 O O . LEU A 1 265 ? 23.090 -8.864 -8.021 1.00 87.88 265 LEU A O 1
ATOM 2055 N N . GLY A 1 266 ? 21.928 -6.947 -7.693 1.00 76.81 266 GLY A N 1
ATOM 2056 C CA . GLY A 1 266 ? 23.053 -6.054 -7.447 1.00 76.81 266 GLY A CA 1
ATOM 2057 C C . GLY A 1 266 ? 23.878 -5.784 -8.708 1.00 76.81 266 GLY A C 1
ATOM 2058 O O . GLY A 1 266 ? 24.540 -6.667 -9.247 1.00 76.81 266 GLY A O 1
ATOM 2059 N N . ILE A 1 267 ? 23.899 -4.539 -9.188 1.00 69.25 267 ILE A N 1
ATOM 2060 C CA . ILE A 1 267 ? 24.963 -4.077 -10.085 1.00 69.25 267 ILE A CA 1
ATOM 2061 C C . ILE A 1 267 ? 25.933 -3.294 -9.228 1.00 69.25 267 ILE A C 1
ATOM 2063 O O . ILE A 1 267 ? 25.615 -2.249 -8.674 1.00 69.25 267 ILE A O 1
ATOM 2067 N N . ASN A 1 268 ? 27.141 -3.816 -9.104 1.00 61.00 268 ASN A N 1
ATOM 2068 C CA . ASN A 1 268 ? 28.117 -3.254 -8.198 1.00 61.00 268 ASN A CA 1
ATOM 2069 C C . ASN A 1 268 ? 29.315 -2.788 -9.042 1.00 61.00 268 ASN A C 1
ATOM 2071 O O . ASN A 1 268 ? 30.313 -3.484 -9.208 1.00 61.00 268 ASN A O 1
ATOM 2075 N N . HIS A 1 269 ? 29.179 -1.612 -9.665 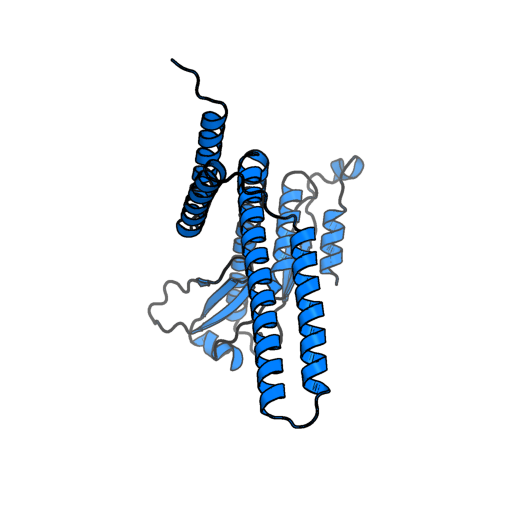1.00 52.66 269 HIS A N 1
ATOM 2076 C CA . HIS A 1 269 ? 30.244 -1.020 -10.489 1.00 52.66 269 HIS A CA 1
ATOM 2077 C C . HIS A 1 269 ? 31.474 -0.600 -9.656 1.00 52.66 269 HIS A C 1
ATOM 2079 O O . HIS A 1 269 ? 32.569 -0.504 -10.205 1.00 52.66 269 HIS A O 1
ATOM 2085 N N . GLU A 1 270 ? 31.325 -0.442 -8.334 1.00 52.44 270 GLU A N 1
ATOM 2086 C CA . GLU A 1 270 ? 32.423 -0.176 -7.388 1.00 52.44 270 GLU A CA 1
ATOM 2087 C C . GLU A 1 270 ? 32.849 -1.412 -6.556 1.00 52.44 270 GLU A C 1
ATOM 2089 O O . GLU A 1 270 ? 33.803 -1.342 -5.774 1.00 52.44 270 GLU A O 1
ATOM 2094 N N . ALA A 1 271 ? 32.200 -2.572 -6.760 1.00 51.59 271 ALA A N 1
ATOM 2095 C CA . ALA A 1 271 ? 32.371 -3.800 -5.962 1.00 51.59 271 ALA A CA 1
ATOM 2096 C C . ALA A 1 271 ? 33.803 -4.296 -5.868 1.00 51.59 271 ALA A C 1
ATOM 2098 O O . ALA A 1 271 ? 34.206 -4.825 -4.834 1.00 51.59 271 ALA A O 1
ATOM 2099 N N . THR A 1 272 ? 34.570 -4.147 -6.950 1.00 52.56 272 THR A N 1
ATOM 2100 C CA . THR A 1 272 ? 35.939 -4.665 -7.006 1.00 52.56 272 THR A CA 1
ATOM 2101 C C . THR A 1 272 ? 36.823 -4.005 -5.944 1.00 52.56 272 THR A C 1
ATOM 2103 O O . THR A 1 272 ? 37.827 -4.590 -5.550 1.00 52.56 272 THR A O 1
ATOM 2106 N N . PHE A 1 273 ? 36.447 -2.827 -5.428 1.00 49.44 273 PHE A N 1
ATOM 2107 C CA . PHE A 1 273 ? 37.180 -2.157 -4.356 1.00 49.44 273 PHE A CA 1
ATOM 2108 C C . PHE A 1 273 ? 36.471 -2.256 -2.995 1.00 49.44 273 PHE A C 1
ATOM 2110 O O . PHE A 1 273 ? 37.103 -2.585 -1.988 1.00 49.44 273 PHE A O 1
ATOM 2117 N N . SER A 1 274 ? 35.153 -2.040 -2.952 1.00 51.12 274 SER A N 1
ATOM 2118 C CA . SER A 1 274 ? 34.381 -1.903 -1.709 1.00 51.12 274 SER A CA 1
ATOM 2119 C C . SER A 1 274 ? 33.965 -3.228 -1.050 1.00 51.12 274 SER A C 1
ATOM 2121 O O . SER A 1 274 ? 33.790 -3.259 0.176 1.00 51.12 274 SER A O 1
ATOM 2123 N N . GLN A 1 275 ? 33.887 -4.340 -1.799 1.00 49.50 275 GLN A N 1
ATOM 2124 C CA . GLN A 1 275 ? 33.684 -5.675 -1.208 1.00 49.50 275 GLN A CA 1
ATOM 2125 C C . GLN A 1 275 ? 34.904 -6.148 -0.408 1.00 49.50 275 GLN A C 1
ATOM 2127 O O . GLN A 1 275 ? 34.763 -6.984 0.479 1.00 49.50 275 GLN A O 1
ATOM 2132 N N . SER A 1 276 ? 36.098 -5.607 -0.681 1.00 52.41 276 SER A N 1
ATOM 2133 C CA . SER A 1 276 ? 37.324 -6.068 -0.021 1.00 52.41 276 SER A CA 1
ATOM 2134 C C . SER A 1 276 ? 37.590 -5.430 1.348 1.00 52.41 276 SER A C 1
ATOM 2136 O O . SER A 1 276 ? 38.420 -5.957 2.086 1.00 52.41 276 SER A O 1
ATOM 2138 N N . ILE A 1 277 ? 36.906 -4.330 1.717 1.00 51.91 277 ILE A N 1
ATOM 2139 C CA . ILE A 1 277 ? 37.255 -3.572 2.938 1.00 51.91 277 ILE A CA 1
ATOM 2140 C C . ILE A 1 277 ? 36.082 -3.312 3.911 1.00 51.91 277 ILE A C 1
ATOM 2142 O O . ILE A 1 277 ? 36.351 -3.306 5.111 1.00 51.91 277 ILE A O 1
ATOM 2146 N N . ALA A 1 278 ? 34.811 -3.119 3.498 1.00 51.38 278 ALA A N 1
ATOM 2147 C CA . ALA A 1 278 ? 33.774 -2.688 4.472 1.00 51.38 278 ALA A CA 1
ATOM 2148 C C . ALA A 1 278 ? 32.271 -2.859 4.112 1.00 51.38 278 ALA A C 1
ATOM 2150 O O . ALA A 1 278 ? 31.429 -2.323 4.830 1.00 51.38 278 ALA A O 1
ATOM 2151 N N . GLY A 1 279 ? 31.879 -3.529 3.021 1.00 60.75 279 GLY A N 1
ATOM 2152 C CA . GLY A 1 279 ? 30.463 -3.559 2.601 1.00 60.75 279 GLY A CA 1
ATOM 2153 C C . GLY A 1 279 ? 29.588 -4.622 3.268 1.00 60.75 279 GLY A C 1
ATOM 2154 O O . GLY A 1 279 ? 29.780 -5.807 3.011 1.00 60.75 279 GLY A O 1
ATOM 2155 N N . ASP A 1 280 ? 28.587 -4.208 4.049 1.00 73.25 280 ASP A N 1
ATOM 2156 C CA . ASP A 1 280 ? 27.523 -5.085 4.559 1.00 73.25 280 ASP A CA 1
ATOM 2157 C C . ASP A 1 280 ? 26.466 -5.386 3.475 1.00 73.25 280 ASP A C 1
ATOM 2159 O O . ASP A 1 280 ? 25.677 -4.516 3.102 1.00 73.25 280 ASP A O 1
ATOM 2163 N N . SER A 1 281 ? 26.435 -6.634 2.999 1.00 77.94 281 SER A N 1
ATOM 2164 C CA . SER A 1 281 ? 25.464 -7.160 2.021 1.00 77.94 281 SER A CA 1
ATOM 2165 C C . SER A 1 281 ? 24.317 -7.959 2.658 1.00 77.94 281 SER A C 1
ATOM 2167 O O . SER A 1 281 ? 23.523 -8.584 1.953 1.00 77.94 281 SER A O 1
ATOM 2169 N N . SER A 1 282 ? 24.187 -7.935 3.990 1.00 85.69 282 SER A N 1
ATOM 2170 C CA . SER A 1 282 ? 23.162 -8.705 4.709 1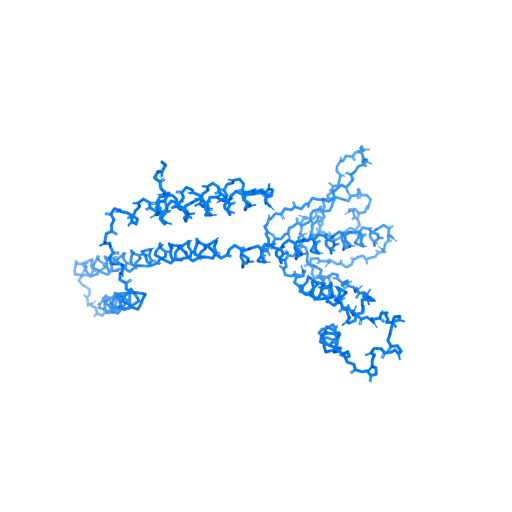.00 85.69 282 SER A CA 1
ATOM 2171 C C . SER A 1 282 ? 21.732 -8.376 4.272 1.00 85.69 282 SER A C 1
ATOM 2173 O O . SER A 1 282 ? 20.887 -9.270 4.212 1.00 85.69 282 SER A O 1
ATOM 2175 N N . LEU A 1 283 ? 21.462 -7.115 3.921 1.00 88.50 283 LEU A N 1
ATOM 2176 C CA . LEU A 1 283 ? 20.150 -6.672 3.454 1.00 88.50 283 LEU A CA 1
ATOM 2177 C C . LEU A 1 283 ? 19.760 -7.325 2.121 1.00 88.50 283 LEU A C 1
ATOM 2179 O O . LEU A 1 283 ? 18.662 -7.864 2.008 1.00 88.50 283 LEU A O 1
ATOM 2183 N N . GLU A 1 284 ? 20.663 -7.325 1.138 1.00 89.44 284 GLU A N 1
ATOM 2184 C CA . GLU A 1 284 ? 20.437 -7.988 -0.153 1.00 89.44 284 GLU A CA 1
ATOM 2185 C C . GLU A 1 284 ? 20.185 -9.486 0.044 1.00 89.44 284 GLU A C 1
ATOM 2187 O O . GLU A 1 284 ? 19.243 -10.047 -0.518 1.00 89.44 284 GLU A O 1
ATOM 2192 N N . GLN A 1 285 ? 20.984 -10.130 0.902 1.00 88.69 285 GLN A N 1
ATOM 2193 C CA . GLN A 1 285 ? 20.793 -11.538 1.231 1.00 88.69 285 GLN A CA 1
ATOM 2194 C C . GLN A 1 285 ? 19.420 -11.788 1.870 1.00 88.69 285 GLN A C 1
ATOM 2196 O O . GLN A 1 285 ? 18.739 -12.736 1.489 1.00 88.69 285 GLN A O 1
ATOM 2201 N N . SER A 1 286 ? 18.998 -10.946 2.816 1.00 92.19 286 SER A N 1
ATOM 2202 C CA . SER A 1 286 ? 17.687 -11.046 3.466 1.00 92.19 286 SER A CA 1
ATOM 2203 C C . SER A 1 286 ? 16.541 -10.934 2.456 1.00 92.19 286 SER A C 1
ATOM 2205 O O . SER A 1 286 ? 15.639 -11.773 2.452 1.00 92.19 286 SER A O 1
ATOM 2207 N N . ILE A 1 287 ? 16.618 -9.954 1.550 1.00 92.81 287 ILE A N 1
ATOM 2208 C CA . ILE A 1 287 ? 15.632 -9.741 0.483 1.00 92.81 287 ILE A CA 1
ATOM 2209 C C . ILE A 1 287 ? 15.546 -10.967 -0.430 1.00 92.81 287 ILE A C 1
ATOM 2211 O O . ILE A 1 287 ? 14.464 -11.517 -0.629 1.00 92.81 287 ILE A O 1
ATOM 2215 N N . ASN A 1 288 ? 16.684 -11.456 -0.923 1.00 92.69 288 ASN A N 1
ATOM 2216 C CA . ASN A 1 288 ? 16.713 -12.603 -1.830 1.00 92.69 288 ASN A CA 1
ATOM 2217 C C . ASN A 1 288 ? 16.281 -13.911 -1.140 1.00 92.69 288 ASN A C 1
ATOM 2219 O O . ASN A 1 288 ? 15.683 -14.777 -1.774 1.00 92.69 288 ASN A O 1
ATOM 2223 N N . LEU A 1 289 ? 16.532 -14.060 0.165 1.00 93.06 289 LEU A N 1
ATOM 2224 C CA . LEU A 1 289 ? 16.012 -15.182 0.953 1.00 93.06 289 LEU A CA 1
ATOM 2225 C C . LEU A 1 289 ? 14.498 -15.100 1.155 1.00 93.06 289 LEU A C 1
ATOM 2227 O O . LEU A 1 289 ? 13.843 -16.139 1.188 1.00 93.06 289 LEU A O 1
ATOM 2231 N N . ALA A 1 290 ? 13.938 -13.899 1.315 1.00 91.00 290 ALA A N 1
ATOM 2232 C CA . ALA A 1 290 ? 12.493 -13.707 1.384 1.00 91.00 290 ALA A CA 1
ATOM 2233 C C . ALA A 1 290 ? 11.824 -14.012 0.036 1.00 91.00 290 ALA A C 1
ATOM 2235 O O . ALA A 1 290 ? 10.792 -14.670 0.012 1.00 91.00 290 ALA A O 1
ATOM 2236 N N . ALA A 1 291 ? 12.452 -13.611 -1.072 1.00 89.81 291 ALA A N 1
ATOM 2237 C CA . ALA A 1 291 ? 11.979 -13.866 -2.431 1.00 89.81 291 ALA A CA 1
ATOM 2238 C C . ALA A 1 291 ? 11.978 -15.353 -2.831 1.00 89.81 291 ALA A C 1
ATOM 2240 O O . ALA A 1 291 ? 11.215 -15.762 -3.703 1.00 89.81 291 ALA A O 1
ATOM 2241 N N . ALA A 1 292 ? 12.841 -16.160 -2.209 1.00 86.19 292 ALA A N 1
ATOM 2242 C CA . ALA A 1 292 ? 12.960 -17.591 -2.477 1.00 86.19 292 ALA A CA 1
ATOM 2243 C C . ALA A 1 292 ? 11.923 -18.466 -1.741 1.00 86.19 292 ALA A C 1
ATOM 2245 O O . ALA A 1 292 ? 11.936 -19.685 -1.932 1.00 86.19 292 ALA A O 1
ATOM 2246 N N . LYS A 1 293 ? 11.095 -17.882 -0.866 1.00 74.19 293 LYS A N 1
ATOM 2247 C CA . LYS A 1 293 ? 10.052 -18.589 -0.105 1.00 74.19 293 LYS A CA 1
ATOM 2248 C C . LYS A 1 293 ? 8.742 -18.645 -0.875 1.00 74.19 293 LYS A C 1
ATOM 2250 O O . LYS A 1 293 ? 8.076 -19.696 -0.753 1.00 74.19 293 LYS A O 1
#

Secondary structure (DSSP, 8-state):
-PPPPHHHHHHHHHHHHHHHHHHH-TT-HHHHHHHHHHHHHHHHHHHH----PPPHHHHHHHHHHHHHHHHHHHHHHHHS-S-HHHHHHHHHHHHHHHHHHHHHHHHHHHHHHHHHHHHHHHHHTSHHHHHHHHHHHHHHHHHHHHHHHHHHHHHHHHHHTT-S----TTTSPPEEEEEE---SSHHHHHHHHHHHHHHHHHHHHEEEEEEE---S--S----EEEE-SS-EEEEEEE-HHHHHTS-HHHHTT--B--EEEEEE----TTHHHHTTTT---HHHHHHHHHHT-

InterPro domains:
  IPR039034 Inositol 3,4-bisphosphate 4-phosphatase [PTHR12187] (81-291)

Organism: NCBI:txid42155

Sequence (293 aa):
MIPATSSEVQLVEVKENLLFLHLATSNVVSLGLILAQNIVNCLVLLQEKHVVTDSLDSQLDTIEAFLISLNTKMAVIDSVPNNEDSRKEYVKNARHTFNSVLDAMLQLTENLLDAQLLGLVLALKKSNDCQLYFHIQLRSDLVLSQAITIVTTGLLALLEQELTELPDWSIISPLVTVFSFLSCYGDERGMMEDAGECWASLQDRVLFKFLHSTSSVASVCVPTVSGDRSKLIVQVPLPHSIYQGLSESLRSGSTFSVNAVFWNLGINHEATFSQSIAGDSSLEQSINLAAAK

Radius of gyration: 28.52 Å; chains: 1; bounding box: 78×65×69 Å

pLDDT: mean 76.19, std 18.51, range [32.84, 97.75]

Foldseek 3Di:
DDDDDPVVVLVVLLVVLLVVVVVLDPPCPPVSVVLVVVVVVVVVVVVVDPDPDDDPVRLVVVLVVLVVVLVVLVVVLVPDPPDPVVNVVSVVVSVVSVVVSVVSVVVSVVVVVVVVSVVVSVCSSVVVSVVVVSVLVVLLVVLLVVVCVVVLVVVVVVLVVVPVADPQQLVPAAEAEAEAAFALDDVSVVVLVSNLVNLVCQQQAEKEAEDEDPDPPPPDQDWDWDDDRRHIYTYGYDYPVSLVNHDPCRVVTRIHGHRYAYAYPHDCPPCVPCVVPDGDCVSNVVSVVVSVD